Protein AF-0000000076778494 (afdb_homodimer)

Solvent-accessible surface area (backbone atoms only — not comparable to full-atom values): 14698 Å² total; per-residue (Å²): 102,36,48,44,41,53,34,66,86,51,56,33,37,36,39,33,38,38,85,42,46,37,37,36,32,27,34,67,94,48,52,85,48,74,73,50,58,30,82,43,84,47,87,87,49,88,58,57,56,29,61,36,60,39,69,87,46,50,37,39,37,30,32,22,67,75,3,29,35,42,31,26,34,61,88,80,38,42,81,72,53,69,46,80,76,40,92,40,42,20,27,8,30,26,45,32,57,82,51,53,34,31,38,38,21,22,70,62,64,67,10,44,30,62,46,96,56,83,71,47,62,39,43,68,65,73,67,62,7,51,22,42,41,79,48,82,70,78,68,75,121,103,37,46,43,42,52,34,68,86,50,57,31,35,36,38,35,37,32,87,43,46,37,37,37,32,27,34,68,93,48,54,84,48,74,72,51,58,31,83,43,84,43,88,87,47,84,58,56,53,31,62,35,59,40,70,85,48,51,38,39,37,32,31,23,67,74,3,29,33,42,30,27,34,61,88,79,38,42,81,70,52,69,49,80,76,38,91,40,41,20,30,8,30,25,45,32,55,82,52,54,35,31,36,36,20,22,71,65,58,68,11,45,29,69,33,96,66,69,69,41,62,38,40,66,66,71,71,61,9,49,24,49,43,82,48,82,69,79,68,74,120

Nearest PDB structures (foldseek):
  7mq8-assembly1_LQ  TM=7.928E-01  e=1.983E-05  Homo sapiens
  7mqa-assembly1_LQ  TM=7.435E-01  e=2.343E-05  Homo sapiens
  9bhr-assembly2_B  TM=9.221E-01  e=9.600E-03  Homo sapiens
  5aja-assembly1_A  TM=6.710E-01  e=2.385E-03  Homo sapiens
  9d4e-assembly2_B  TM=7.569E-01  e=6.873E-03  Homo sapiens

Structure (mmCIF, N/CA/C/O backbone):
data_AF-0000000076778494-model_v1
#
loop_
_entity.id
_entity.type
_entity.pdbx_description
1 polymer 'Uncharacterized protein'
#
loop_
_atom_site.group_PDB
_atom_site.id
_atom_site.type_symbol
_atom_site.label_atom_id
_atom_site.label_alt_id
_atom_site.label_comp_id
_atom_site.label_asym_id
_atom_site.label_entity_id
_atom_site.label_seq_id
_atom_site.pdbx_PDB_ins_code
_atom_site.Cartn_x
_atom_site.Cartn_y
_atom_site.Cartn_z
_atom_site.occupancy
_atom_site.B_iso_or_equiv
_atom_site.auth_seq_id
_atom_site.auth_comp_id
_atom_site.auth_asym_id
_atom_site.auth_atom_id
_atom_site.pdbx_PDB_model_num
ATOM 1 N N . TYR A 1 1 ? -7.066 0.409 -12.055 1 73.56 1 TYR A N 1
ATOM 2 C CA . TYR A 1 1 ? -6.148 0.228 -10.938 1 73.56 1 TYR A CA 1
ATOM 3 C C . TYR A 1 1 ? -6.91 -0.081 -9.648 1 73.56 1 TYR A C 1
ATOM 5 O O . TYR A 1 1 ? -7.902 0.58 -9.336 1 73.56 1 TYR A O 1
ATOM 13 N N . THR A 1 2 ? -6.605 -1.214 -9.023 1 81.5 2 THR A N 1
ATOM 14 C CA . THR A 1 2 ? -7.191 -1.608 -7.746 1 81.5 2 THR A CA 1
ATOM 15 C C . THR A 1 2 ? -6.105 -1.873 -6.711 1 81.5 2 THR A C 1
ATOM 17 O O . THR A 1 2 ? -5.188 -2.658 -6.953 1 81.5 2 THR A O 1
ATOM 20 N N . GLU A 1 3 ? -6.121 -1.093 -5.668 1 90.25 3 GLU A N 1
ATOM 21 C CA . GLU A 1 3 ? -5.277 -1.395 -4.512 1 90.25 3 GLU A CA 1
ATOM 22 C C . GLU A 1 3 ? -5.855 -2.545 -3.693 1 90.25 3 GLU A C 1
ATOM 24 O O . GLU A 1 3 ? -7.074 -2.648 -3.531 1 90.25 3 GLU A O 1
ATOM 29 N N . VAL A 1 4 ? -4.996 -3.428 -3.232 1 92.38 4 VAL A N 1
ATOM 30 C CA . VAL A 1 4 ? -5.383 -4.543 -2.375 1 92.38 4 VAL A CA 1
ATOM 31 C C . VAL A 1 4 ? -4.535 -4.535 -1.104 1 92.38 4 VAL A C 1
ATOM 33 O O . VAL A 1 4 ? -3.34 -4.242 -1.149 1 92.38 4 VAL A O 1
ATOM 36 N N . LEU A 1 5 ? -5.168 -4.816 0.03 1 95.75 5 LEU A N 1
ATOM 37 C CA . LEU A 1 5 ? -4.508 -4.785 1.33 1 95.75 5 LEU A CA 1
ATOM 38 C C . LEU A 1 5 ? -5.148 -5.785 2.289 1 95.75 5 LEU A C 1
ATOM 40 O O . LEU A 1 5 ? -6.367 -5.781 2.473 1 95.75 5 LEU A O 1
ATOM 44 N N . PHE A 1 6 ? -4.328 -6.637 2.924 1 95 6 PHE A N 1
ATOM 45 C CA . PHE A 1 6 ? -4.84 -7.516 3.969 1 95 6 PHE A CA 1
ATOM 46 C C . PHE A 1 6 ? -5.074 -6.742 5.262 1 95 6 PHE A C 1
ATOM 48 O O . PHE A 1 6 ? -4.344 -5.801 5.57 1 95 6 PHE A O 1
ATOM 55 N N . SER A 1 7 ? -6.047 -7.25 5.973 1 96.5 7 SER A N 1
ATOM 56 C CA . SER A 1 7 ? -6.172 -6.766 7.344 1 96.5 7 SER A CA 1
ATOM 57 C C . SER A 1 7 ? -4.992 -7.223 8.195 1 96.5 7 SER A C 1
ATOM 59 O O . SER A 1 7 ? -4.27 -8.148 7.824 1 96.5 7 SER A O 1
ATOM 61 N N . LYS A 1 8 ? -4.836 -6.496 9.32 1 94.81 8 LYS A N 1
ATOM 62 C CA . LYS A 1 8 ? -3.678 -6.797 10.148 1 94.81 8 LYS A CA 1
ATOM 63 C C . LYS A 1 8 ? -3.799 -8.18 10.781 1 94.81 8 LYS A C 1
ATOM 65 O O . LYS A 1 8 ? -2.789 -8.836 11.062 1 94.81 8 LYS A O 1
ATOM 70 N N . ASP A 1 9 ? -4.949 -8.672 11.016 1 94.5 9 ASP A N 1
ATOM 71 C CA . ASP A 1 9 ? -5.133 -10.008 11.57 1 94.5 9 ASP A CA 1
ATOM 72 C C . ASP A 1 9 ? -5.16 -11.062 10.469 1 94.5 9 ASP A C 1
ATOM 74 O O . ASP A 1 9 ? -5.246 -12.258 10.75 1 94.5 9 ASP A O 1
ATOM 78 N N . GLY A 1 10 ? -5.203 -10.602 9.234 1 93.88 10 GLY A N 1
ATOM 79 C CA . GLY A 1 10 ? -5.09 -11.508 8.102 1 93.88 10 GLY A CA 1
ATOM 80 C C . GLY A 1 10 ? -6.41 -12.141 7.703 1 93.88 10 GLY A C 1
ATOM 81 O O . GLY A 1 10 ? -6.457 -13 6.824 1 93.88 10 GLY A O 1
ATOM 82 N N . ASN A 1 11 ? -7.508 -11.68 8.281 1 93.38 11 ASN A N 1
ATOM 83 C CA . ASN A 1 11 ? -8.789 -12.336 8.055 1 93.38 11 ASN A CA 1
ATOM 84 C C . ASN A 1 11 ? -9.594 -11.641 6.961 1 93.38 11 ASN A C 1
ATOM 86 O O . ASN A 1 11 ? -10.562 -12.195 6.441 1 93.38 11 ASN A O 1
ATOM 90 N N . TYR A 1 12 ? -9.242 -10.461 6.641 1 93.38 12 TYR A N 1
ATOM 91 C CA . TYR A 1 12 ? -9.992 -9.68 5.664 1 93.38 12 TYR A CA 1
ATOM 92 C C . TYR A 1 12 ? -9.07 -9.125 4.582 1 93.38 12 TYR A C 1
ATOM 94 O O . TYR A 1 12 ? -7.859 -9.008 4.793 1 93.38 12 TYR A O 1
ATOM 102 N N . LEU A 1 13 ? -9.688 -8.852 3.449 1 92.5 13 LEU A N 1
ATOM 103 C CA . LEU A 1 13 ? -9.031 -8.188 2.326 1 92.5 13 LEU A CA 1
ATOM 104 C C . LEU A 1 13 ? -9.758 -6.891 1.968 1 92.5 13 LEU A C 1
ATOM 106 O O . LEU A 1 13 ? -10.984 -6.875 1.844 1 92.5 13 LEU A O 1
ATOM 110 N N . TYR A 1 14 ? -9.023 -5.785 1.903 1 92.94 14 TYR A N 1
ATOM 111 C CA . TYR A 1 14 ? -9.57 -4.512 1.457 1 92.94 14 TYR A CA 1
ATOM 112 C C . TYR A 1 14 ? -9.188 -4.23 0.009 1 92.94 14 TYR A C 1
ATOM 114 O O . TYR A 1 14 ? -8.023 -4.395 -0.376 1 92.94 14 TYR A O 1
ATOM 122 N N . THR A 1 15 ? -10.141 -3.854 -0.796 1 90.75 15 THR A N 1
ATOM 123 C CA . THR A 1 15 ? -9.914 -3.492 -2.191 1 90.75 15 THR A CA 1
ATOM 124 C C . THR A 1 15 ? -10.469 -2.104 -2.49 1 90.75 15 THR A C 1
ATOM 126 O O . THR A 1 15 ? -11.523 -1.729 -1.973 1 90.75 15 THR A O 1
ATOM 129 N N . GLY A 1 16 ? -9.68 -1.32 -3.17 1 89 16 GLY A N 1
ATOM 130 C CA . GLY A 1 16 ? -10.109 -0.003 -3.615 1 89 16 GLY A CA 1
ATOM 131 C C . GLY A 1 16 ? -9.68 0.313 -5.035 1 89 16 GLY A C 1
ATOM 132 O O . GLY A 1 16 ? -8.492 0.29 -5.352 1 89 16 GLY A O 1
ATOM 133 N N . GLY A 1 17 ? -10.609 0.62 -5.863 1 81.06 17 GLY A N 1
ATOM 134 C CA . GLY A 1 17 ? -10.336 0.988 -7.242 1 81.06 17 GLY A CA 1
ATOM 135 C C . GLY A 1 17 ? -10.281 2.488 -7.461 1 81.06 17 GLY A C 1
ATOM 136 O O . GLY A 1 17 ? -10.883 3.252 -6.699 1 81.06 17 GLY A O 1
ATOM 137 N N . ARG A 1 18 ? -9.555 2.963 -8.508 1 76 18 ARG A N 1
ATOM 138 C CA . ARG A 1 18 ? -9.383 4.379 -8.82 1 76 18 ARG A CA 1
ATOM 139 C C . ARG A 1 18 ? -10.734 5.062 -9.016 1 76 18 ARG A C 1
ATOM 141 O O . ARG A 1 18 ? -10.938 6.184 -8.555 1 76 18 ARG A O 1
ATOM 148 N N . LYS A 1 19 ? -11.695 4.477 -9.609 1 73.5 19 LYS A N 1
ATOM 149 C CA . LYS A 1 19 ? -12.969 5.133 -9.906 1 73.5 19 LYS A CA 1
ATOM 150 C C . LYS A 1 19 ? -14.078 4.621 -8.992 1 73.5 19 LYS A C 1
ATOM 152 O O . LYS A 1 19 ? -15.25 4.906 -9.211 1 73.5 19 LYS A O 1
ATOM 157 N N . ASP A 1 20 ? -13.656 3.867 -7.977 1 77.12 20 ASP A N 1
ATOM 158 C CA . ASP A 1 20 ? -14.633 3.332 -7.035 1 77.12 20 ASP A CA 1
ATOM 159 C C . ASP A 1 20 ? -14.75 4.223 -5.801 1 77.12 20 ASP A C 1
ATOM 161 O O . ASP A 1 20 ? -13.758 4.508 -5.137 1 77.12 20 ASP A O 1
ATOM 165 N N . PRO A 1 21 ? -15.945 4.633 -5.535 1 84.5 21 PRO A N 1
ATOM 166 C CA . PRO A 1 21 ? -16.125 5.5 -4.367 1 84.5 21 PRO A CA 1
ATOM 167 C C . PRO A 1 21 ? -16.078 4.734 -3.049 1 84.5 21 PRO A C 1
ATOM 169 O O . PRO A 1 21 ? -16.359 5.297 -1.99 1 84.5 21 PRO A O 1
ATOM 172 N N . TYR A 1 22 ? -15.695 3.453 -3.115 1 88.94 22 TYR A N 1
ATOM 173 C CA . TYR A 1 22 ? -15.633 2.65 -1.898 1 88.94 22 TYR A CA 1
ATOM 174 C C . TYR A 1 22 ? -14.32 1.889 -1.81 1 88.94 22 TYR A C 1
ATOM 176 O O . TYR A 1 22 ? -13.75 1.499 -2.832 1 88.94 22 TYR A O 1
ATOM 184 N N . ILE A 1 23 ? -13.922 1.808 -0.629 1 92 23 ILE A N 1
ATOM 185 C CA . ILE A 1 23 ? -13.039 0.697 -0.282 1 92 23 ILE A CA 1
ATOM 186 C C . ILE A 1 23 ? -13.867 -0.465 0.265 1 92 23 ILE A C 1
ATOM 188 O O . ILE A 1 23 ? -14.641 -0.293 1.209 1 92 23 ILE A O 1
ATOM 192 N N . LEU A 1 24 ? -13.703 -1.612 -0.351 1 91.25 24 LEU A N 1
ATOM 193 C CA . LEU A 1 24 ? -14.508 -2.773 0.012 1 91.25 24 LEU A CA 1
ATOM 194 C C . LEU A 1 24 ? -13.742 -3.689 0.962 1 91.25 24 LEU A C 1
ATOM 196 O O . LEU A 1 24 ? -12.539 -3.896 0.797 1 91.25 24 LEU A O 1
ATOM 200 N N . CYS A 1 25 ? -14.523 -4.23 1.885 1 93.12 25 CYS A N 1
ATOM 201 C CA . CYS A 1 25 ? -13.977 -5.234 2.797 1 93.12 25 CYS A CA 1
ATOM 202 C C . CYS A 1 25 ? -14.531 -6.617 2.475 1 93.12 25 CYS A C 1
ATOM 204 O O . CYS A 1 25 ? -15.75 -6.816 2.447 1 93.12 25 CYS A O 1
ATOM 206 N N . TRP A 1 26 ? -13.555 -7.566 2.293 1 90.25 26 TRP A N 1
ATOM 207 C CA . TRP A 1 26 ? -13.914 -8.945 1.981 1 90.25 26 TRP A CA 1
ATOM 208 C C . TRP A 1 26 ? -13.43 -9.891 3.076 1 90.25 26 TRP A C 1
ATOM 210 O O . TRP A 1 26 ? -12.328 -9.734 3.605 1 90.25 26 TRP A O 1
ATOM 220 N N . ASP A 1 27 ? -14.242 -10.953 3.418 1 89.62 27 ASP A N 1
ATOM 221 C CA . ASP A 1 27 ? -13.758 -12.078 4.207 1 89.62 27 ASP A CA 1
ATOM 222 C C . ASP A 1 27 ? -12.945 -13.047 3.35 1 89.62 27 ASP A C 1
ATOM 224 O O . ASP A 1 27 ? -13.43 -13.539 2.332 1 89.62 27 ASP A O 1
ATOM 228 N N . ILE A 1 28 ? -11.758 -13.25 3.754 1 83.38 28 ILE A N 1
ATOM 229 C CA . ILE A 1 28 ? -10.867 -14.031 2.904 1 83.38 28 ILE A CA 1
ATOM 230 C C . ILE A 1 28 ? -11.398 -15.461 2.77 1 83.38 28 ILE A C 1
ATOM 232 O O . ILE A 1 28 ? -11.117 -16.141 1.779 1 83.38 28 ILE A O 1
ATOM 236 N N . ARG A 1 29 ? -12.047 -15.984 3.801 1 80.94 29 ARG A N 1
ATOM 237 C CA . ARG A 1 29 ? -12.586 -17.344 3.803 1 80.94 29 ARG A CA 1
ATOM 238 C C . ARG A 1 29 ? -13.836 -17.438 2.938 1 80.94 29 ARG A C 1
ATOM 240 O O . ARG A 1 29 ? -14.25 -18.531 2.549 1 80.94 29 ARG A O 1
ATOM 247 N N . ASN A 1 30 ? -14.453 -16.359 2.711 1 78.06 30 ASN A N 1
ATOM 248 C CA . ASN A 1 30 ? -15.664 -16.266 1.909 1 78.06 30 ASN A CA 1
ATOM 249 C C . ASN A 1 30 ? -15.703 -14.961 1.109 1 78.06 30 ASN A C 1
ATOM 251 O O . ASN A 1 30 ? -16.266 -13.961 1.56 1 78.06 30 ASN A O 1
ATOM 255 N N . THR A 1 31 ? -15.156 -14.969 -0.078 1 66.25 31 THR A N 1
ATOM 256 C CA . THR A 1 31 ? -15.008 -13.719 -0.807 1 66.25 31 THR A CA 1
ATOM 257 C C . THR A 1 31 ? -16.234 -13.453 -1.684 1 66.25 31 THR A C 1
ATOM 259 O O . THR A 1 31 ? -16.203 -12.578 -2.549 1 66.25 31 THR A O 1
ATOM 262 N N . VAL A 1 32 ? -17.281 -14.156 -1.532 1 71.81 32 VAL A N 1
ATOM 263 C CA . VAL A 1 32 ? -18.484 -13.984 -2.342 1 71.81 32 VAL A CA 1
ATOM 264 C C . VAL A 1 32 ? -19.25 -12.75 -1.868 1 71.81 32 VAL A C 1
ATOM 266 O O . VAL A 1 32 ? -19.781 -11.992 -2.682 1 71.81 32 VAL A O 1
ATOM 269 N N . ASP A 1 33 ? -19.156 -12.438 -0.602 1 79.94 33 ASP A N 1
ATOM 270 C CA . ASP A 1 33 ? -19.938 -11.312 -0.099 1 79.94 33 ASP A CA 1
ATOM 271 C C . ASP A 1 33 ? -19.031 -10.234 0.494 1 79.94 33 ASP A C 1
ATOM 273 O O . ASP A 1 33 ? -18.031 -10.547 1.166 1 79.94 33 ASP A O 1
ATOM 277 N N . ILE A 1 34 ? -19.422 -9.039 0.115 1 86.5 34 ILE A N 1
ATOM 278 C CA . ILE A 1 34 ? -18.797 -7.887 0.749 1 86.5 34 ILE A CA 1
ATOM 279 C C . ILE A 1 34 ? -19.234 -7.793 2.207 1 86.5 34 ILE A C 1
ATOM 281 O O . ILE A 1 34 ? -20.438 -7.887 2.506 1 86.5 34 ILE A O 1
ATOM 285 N N . VAL A 1 35 ? -18.234 -7.719 3.156 1 91.94 35 VAL A N 1
ATOM 286 C CA . VAL A 1 35 ? -18.547 -7.578 4.574 1 91.94 35 VAL A CA 1
ATOM 287 C C . VAL A 1 35 ? -19.109 -6.184 4.848 1 91.94 35 VAL A C 1
ATOM 289 O O . VAL A 1 35 ? -20.188 -6.047 5.438 1 91.94 35 VAL A O 1
ATOM 292 N N . TYR A 1 36 ? -18.453 -5.105 4.469 1 93.38 36 TYR A N 1
ATOM 293 C CA . TYR A 1 36 ? -18.906 -3.717 4.504 1 93.38 36 TYR A CA 1
ATOM 294 C C . TYR A 1 36 ? -18.109 -2.857 3.537 1 93.38 36 TYR A C 1
ATOM 296 O O . TYR A 1 36 ? -17.219 -3.359 2.84 1 93.38 36 TYR A O 1
ATOM 304 N N . LYS A 1 37 ? -18.531 -1.64 3.434 1 93.12 37 LYS A N 1
ATOM 305 C CA . LYS A 1 37 ? -17.891 -0.707 2.518 1 93.12 37 LYS A CA 1
ATOM 306 C C . LYS A 1 37 ? -17.531 0.599 3.225 1 93.12 37 LYS A C 1
ATOM 308 O O . LYS A 1 37 ? -18.281 1.069 4.082 1 93.12 37 LYS A O 1
ATOM 313 N N . LEU A 1 38 ? -16.344 1.107 2.877 1 94.06 38 LEU A N 1
ATOM 314 C CA . LEU A 1 38 ? -15.906 2.43 3.311 1 94.06 38 LEU A CA 1
ATOM 315 C C . LEU A 1 38 ? -16.078 3.453 2.191 1 94.06 38 LEU A C 1
ATOM 317 O O . LEU A 1 38 ? -15.477 3.314 1.122 1 94.06 38 LEU A O 1
ATOM 321 N N . TYR A 1 39 ? -16.844 4.508 2.473 1 89.69 39 TYR A N 1
ATOM 322 C CA . TYR A 1 39 ? -17.078 5.52 1.452 1 89.69 39 TYR A CA 1
ATOM 323 C C . TYR A 1 39 ? -15.906 6.484 1.349 1 89.69 39 TYR A C 1
ATOM 325 O O . TYR A 1 39 ? -15.422 6.992 2.361 1 89.69 39 TYR A O 1
ATOM 333 N N . ARG A 1 40 ? -15.422 6.609 0.137 1 83.56 40 ARG A N 1
ATOM 334 C CA . ARG A 1 40 ? -14.383 7.598 -0.104 1 83.56 40 ARG A CA 1
ATOM 335 C C . ARG A 1 40 ? -14.789 8.562 -1.211 1 83.56 40 ARG A C 1
ATOM 337 O O . ARG A 1 40 ? -15.453 8.172 -2.168 1 83.56 40 ARG A O 1
ATOM 344 N N . SER A 1 41 ? -14.617 9.844 -0.961 1 68.88 41 SER A N 1
ATOM 345 C CA . SER A 1 41 ? -14.961 10.852 -1.96 1 68.88 41 SER A CA 1
ATOM 346 C C . SER A 1 41 ? -14.016 10.797 -3.154 1 68.88 41 SER A C 1
ATOM 348 O O . SER A 1 41 ? -12.797 10.867 -2.992 1 68.88 41 SER A O 1
ATOM 350 N N . CYS A 1 42 ? -14.398 10.172 -4.293 1 64.12 42 CYS A N 1
ATOM 351 C CA . CYS A 1 42 ? -13.578 10.102 -5.5 1 64.12 42 CYS A CA 1
ATOM 352 C C . CYS A 1 42 ? -14.203 10.906 -6.633 1 64.12 42 CYS A C 1
ATOM 354 O O . CYS A 1 42 ? -14.414 10.391 -7.727 1 64.12 42 CYS A O 1
ATOM 356 N N . ASP A 1 43 ? -15 11.953 -6.422 1 60.69 43 ASP A N 1
ATOM 357 C CA . ASP A 1 43 ? -15.867 12.547 -7.434 1 60.69 43 ASP A CA 1
ATOM 358 C C . ASP A 1 43 ? -15.078 12.922 -8.688 1 60.69 43 ASP A C 1
ATOM 360 O O . ASP A 1 43 ? -15.57 12.781 -9.805 1 60.69 43 ASP A O 1
ATOM 364 N N . THR A 1 44 ? -13.961 13.734 -8.602 1 57.75 44 THR A N 1
ATOM 365 C CA . THR A 1 44 ? -13.562 14.484 -9.789 1 57.75 44 THR A CA 1
ATOM 366 C C . THR A 1 44 ? -12.219 13.992 -10.312 1 57.75 44 THR A C 1
ATOM 368 O O . THR A 1 44 ? -11.766 14.422 -11.375 1 57.75 44 THR A O 1
ATOM 371 N N . THR A 1 45 ? -11.508 13.086 -9.57 1 60.19 45 THR A N 1
ATOM 372 C CA . THR A 1 45 ? -10.156 12.914 -10.078 1 60.19 45 THR A CA 1
ATOM 373 C C . THR A 1 45 ? -9.828 11.438 -10.266 1 60.19 45 THR A C 1
ATOM 375 O O . THR A 1 45 ? -10.453 10.578 -9.641 1 60.19 45 THR A O 1
ATOM 378 N N . ASN A 1 46 ? -9.18 11.109 -11.352 1 63.28 46 ASN A N 1
ATOM 379 C CA . ASN A 1 46 ? -8.594 9.812 -11.68 1 63.28 46 ASN A CA 1
ATOM 380 C C . ASN A 1 46 ? -7.367 9.523 -10.82 1 63.28 46 ASN A C 1
ATOM 382 O O . ASN A 1 46 ? -6.527 8.695 -11.188 1 63.28 46 ASN A O 1
ATOM 386 N N . GLN A 1 47 ? -7.367 10.211 -9.672 1 66.81 47 GLN A N 1
ATOM 387 C CA . GLN A 1 47 ? -6.152 10.031 -8.883 1 66.81 47 GLN A CA 1
ATOM 388 C C . GLN A 1 47 ? -6.238 8.773 -8.023 1 66.81 47 GLN A C 1
ATOM 390 O O . GLN A 1 47 ? -7.305 8.445 -7.496 1 66.81 47 GLN A O 1
ATOM 395 N N . ARG A 1 48 ? -5.227 8.008 -8.031 1 70.69 48 ARG A N 1
ATOM 396 C CA . ARG A 1 48 ? -5.102 6.832 -7.172 1 70.69 48 ARG A CA 1
ATOM 397 C C . ARG A 1 48 ? -4.777 7.238 -5.738 1 70.69 48 ARG A C 1
ATOM 399 O O . ARG A 1 48 ? -4 8.164 -5.508 1 70.69 48 ARG A O 1
ATOM 406 N N . VAL A 1 49 ? -5.516 6.754 -4.914 1 76.44 49 VAL A N 1
ATOM 407 C CA . VAL A 1 49 ? -5.281 7.016 -3.5 1 76.44 49 VAL A CA 1
ATOM 408 C C . VAL A 1 49 ? -4.852 5.73 -2.799 1 76.44 49 VAL A C 1
ATOM 410 O O . VAL A 1 49 ? -5.445 4.672 -3.01 1 76.44 49 VAL A O 1
ATOM 413 N N . GLN A 1 50 ? -3.756 5.777 -2.152 1 89.88 50 GLN A N 1
ATOM 414 C CA . GLN A 1 50 ? -3.26 4.66 -1.36 1 89.88 50 GLN A CA 1
ATOM 415 C C . GLN A 1 50 ? -3.887 4.648 0.031 1 89.88 50 GLN A C 1
ATOM 417 O O . GLN A 1 50 ? -4.102 5.703 0.629 1 89.88 50 GLN A O 1
ATOM 422 N N . PHE A 1 51 ? -4.254 3.463 0.502 1 94.38 51 PHE A N 1
ATOM 423 C CA . PHE A 1 51 ? -4.711 3.322 1.879 1 94.38 51 PHE A CA 1
ATOM 424 C C . PHE A 1 51 ? -3.861 2.305 2.631 1 94.38 51 PHE A C 1
ATOM 426 O O . PHE A 1 51 ? -3.209 1.458 2.018 1 94.38 51 PHE A O 1
ATOM 433 N N . ASP A 1 52 ? -3.812 2.447 3.936 1 96.81 52 ASP A N 1
ATOM 434 C CA . ASP A 1 52 ? -3.09 1.564 4.848 1 96.81 52 ASP A CA 1
ATOM 435 C C . ASP A 1 52 ? -3.834 1.416 6.172 1 96.81 52 ASP A C 1
ATOM 437 O O . ASP A 1 52 ? -4.727 2.207 6.48 1 96.81 52 ASP A O 1
ATOM 441 N N . ILE A 1 53 ? -3.494 0.334 6.852 1 96.06 53 ILE A N 1
ATOM 442 C CA . ILE A 1 53 ? -4.105 0.055 8.141 1 96.06 53 ILE A CA 1
ATOM 443 C C . ILE A 1 53 ? -3.066 0.202 9.25 1 96.06 53 ILE A C 1
ATOM 445 O O . ILE A 1 53 ? -1.936 -0.274 9.117 1 96.06 53 ILE A O 1
ATOM 449 N N . GLU A 1 54 ? -3.465 0.883 10.328 1 94.25 54 GLU A N 1
ATOM 450 C CA . GLU A 1 54 ? -2.516 1.08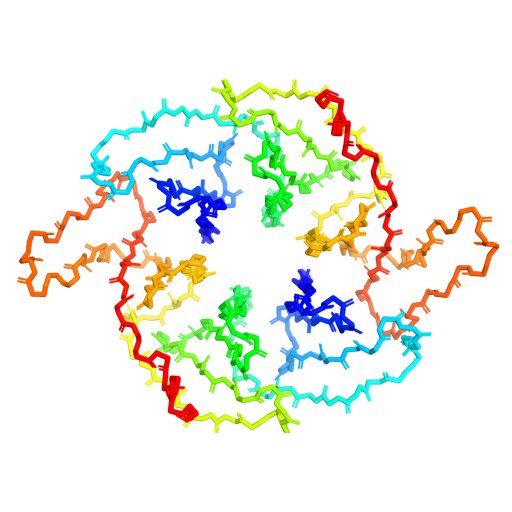1 11.422 1 94.25 54 GLU A CA 1
ATOM 451 C C . GLU A 1 54 ? -2.236 -0.228 12.156 1 94.25 54 GLU A C 1
ATOM 453 O O . GLU A 1 54 ? -2.99 -1.193 12.023 1 94.25 54 GLU A O 1
ATOM 458 N N . PRO A 1 55 ? -1.15 -0.262 12.898 1 90.25 55 PRO A N 1
ATOM 459 C CA . PRO A 1 55 ? -0.6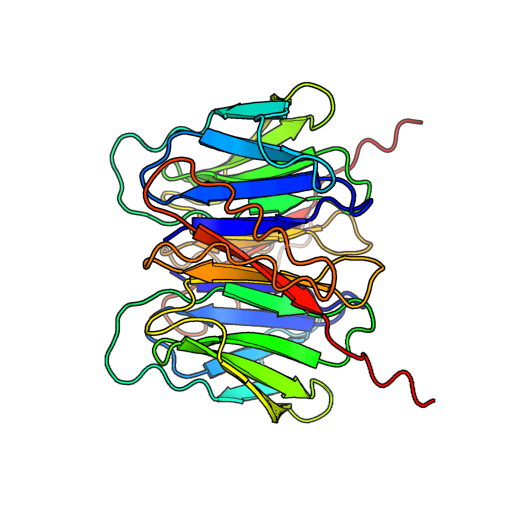42 -1.524 13.445 1 90.25 55 PRO A CA 1
ATOM 460 C C . PRO A 1 55 ? -1.646 -2.221 14.359 1 90.25 55 PRO A C 1
ATOM 462 O O . PRO A 1 55 ? -1.651 -3.451 14.453 1 90.25 55 PRO A O 1
ATOM 465 N N . CYS A 1 56 ? -2.479 -1.546 15 1 90.56 56 CYS A N 1
ATOM 466 C CA . CYS A 1 56 ? -3.449 -2.156 15.906 1 90.56 56 CYS A CA 1
ATOM 467 C C . CYS A 1 56 ? -4.621 -2.742 15.133 1 90.56 56 CYS A C 1
ATOM 469 O O . CYS A 1 56 ? -5.395 -3.537 15.672 1 90.56 56 CYS A O 1
ATOM 471 N N . GLY A 1 57 ? -4.773 -2.336 13.891 1 93.81 57 GLY A N 1
ATOM 472 C CA . GLY A 1 57 ? -5.746 -2.951 13 1 93.81 57 GLY A CA 1
ATOM 473 C C . GLY A 1 57 ? -7.145 -2.389 13.172 1 93.81 57 GLY A C 1
ATOM 474 O O . GLY A 1 57 ? -8.117 -2.971 12.688 1 93.81 57 GLY A O 1
ATOM 475 N N . LYS A 1 58 ? -7.277 -1.309 13.828 1 93.44 58 LYS A N 1
ATOM 476 C CA . LYS A 1 58 ? -8.602 -0.781 14.156 1 93.44 58 LYS A CA 1
ATOM 477 C C . LYS A 1 58 ? -9.023 0.293 13.156 1 93.44 58 LYS A C 1
ATOM 479 O O . LYS A 1 58 ? -10.219 0.565 13 1 93.44 58 LYS A O 1
ATOM 484 N N . HIS A 1 59 ? -8.07 0.908 12.539 1 95 59 HIS A N 1
ATOM 485 C CA . HIS A 1 59 ? -8.391 2.02 11.648 1 95 59 HIS A CA 1
ATOM 486 C C . HIS A 1 59 ? -7.691 1.872 10.305 1 95 59 HIS A C 1
ATOM 488 O O . HIS A 1 59 ? -6.555 1.396 10.234 1 95 59 HIS A O 1
ATOM 494 N N . LEU A 1 60 ? -8.352 2.223 9.258 1 96.25 60 LEU A N 1
ATOM 495 C CA . LEU A 1 60 ? -7.816 2.391 7.914 1 96.25 60 LEU A CA 1
ATOM 496 C C . LEU A 1 60 ? -7.766 3.865 7.527 1 96.25 60 LEU A C 1
ATOM 498 O O . LEU A 1 60 ? -8.719 4.609 7.777 1 96.25 60 LEU A O 1
ATOM 502 N N . ALA A 1 61 ? -6.641 4.293 6.996 1 94.94 61 ALA A N 1
ATOM 503 C CA . ALA A 1 61 ? -6.48 5.668 6.527 1 94.94 61 ALA A CA 1
ATOM 504 C C . ALA A 1 61 ? -6.246 5.711 5.02 1 94.94 61 ALA A C 1
ATOM 506 O O . ALA A 1 61 ? -5.582 4.832 4.465 1 94.94 61 ALA A O 1
ATOM 507 N N . THR A 1 62 ? -6.773 6.633 4.363 1 93.44 62 THR A N 1
ATOM 508 C CA . THR A 1 62 ? -6.598 6.816 2.928 1 93.44 62 THR A CA 1
ATOM 509 C C . THR A 1 62 ? -6.453 8.297 2.584 1 93.44 62 THR A C 1
ATOM 511 O O . THR A 1 62 ? -7.117 9.148 3.184 1 93.44 62 THR A O 1
ATOM 514 N N . GLY A 1 63 ? -5.582 8.477 1.626 1 88.69 63 GLY A N 1
ATOM 515 C CA . GLY A 1 63 ? -5.504 9.828 1.092 1 88.69 63 GLY A CA 1
ATOM 516 C C . GLY A 1 63 ? -6.715 10.211 0.26 1 88.69 63 GLY A C 1
ATOM 517 O O . GLY A 1 63 ? -7.406 9.344 -0.276 1 88.69 63 GLY A O 1
ATOM 518 N N . GLY A 1 64 ? -6.938 11.555 0.194 1 83.69 64 GLY A N 1
ATOM 519 C CA . GLY A 1 64 ? -8.031 12.086 -0.606 1 83.69 64 GLY A CA 1
ATOM 520 C C . GLY A 1 64 ? -7.578 13.086 -1.652 1 83.69 64 GLY A C 1
ATOM 521 O O . GLY A 1 64 ? -6.434 13.539 -1.628 1 83.69 64 GLY A O 1
ATOM 522 N N . GLN A 1 65 ? -8.438 13.258 -2.6 1 83.12 65 GLN A N 1
ATOM 523 C CA . GLN A 1 65 ? -8.188 14.281 -3.611 1 83.12 65 GLN A CA 1
ATOM 524 C C . GLN A 1 65 ? -8.297 15.68 -3.018 1 83.12 65 GLN A C 1
ATOM 526 O O . GLN A 1 65 ? -7.84 16.656 -3.621 1 83.12 65 GLN A O 1
ATOM 531 N N . ASP A 1 66 ? -8.922 15.789 -1.939 1 83.88 66 ASP A N 1
ATOM 532 C CA . ASP A 1 66 ? -9.117 17.062 -1.255 1 83.88 66 ASP A CA 1
ATOM 533 C C . ASP A 1 66 ? -7.902 17.422 -0.409 1 83.88 66 ASP A C 1
ATOM 535 O O . ASP A 1 66 ? -7.898 18.453 0.283 1 83.88 66 ASP A O 1
ATOM 539 N N . GLY A 1 67 ? -6.891 16.578 -0.428 1 86.69 67 GLY A N 1
ATOM 540 C CA . GLY A 1 67 ? -5.695 16.828 0.363 1 86.69 67 GLY A CA 1
ATOM 541 C C . GLY A 1 67 ? -5.805 16.328 1.787 1 86.69 67 GLY A C 1
ATOM 542 O O . GLY A 1 67 ? -4.867 16.469 2.578 1 86.69 67 GLY A O 1
ATOM 543 N N . MET A 1 68 ? -6.922 15.68 2.064 1 88.31 68 MET A N 1
ATOM 544 C CA . MET A 1 68 ? -7.145 15.148 3.408 1 88.31 68 MET A CA 1
ATOM 545 C C . MET A 1 68 ? -6.762 13.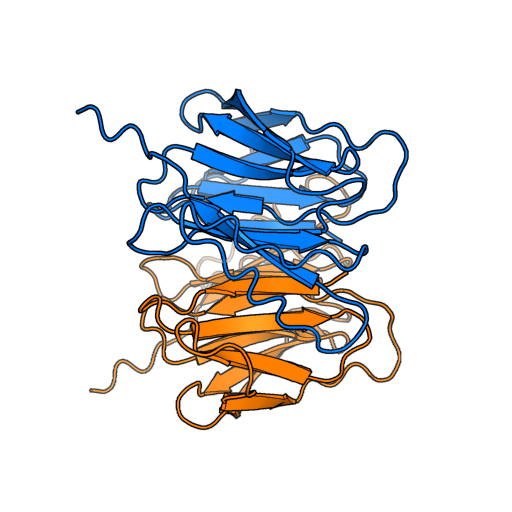672 3.48 1 88.31 68 MET A C 1
ATOM 547 O O . MET A 1 68 ? -6.836 12.961 2.48 1 88.31 68 MET A O 1
ATOM 551 N N . VAL A 1 69 ? -6.316 13.312 4.621 1 91.75 69 VAL A N 1
ATOM 552 C CA . VAL A 1 69 ? -6.277 11.891 4.973 1 91.75 69 VAL A CA 1
ATOM 553 C C . VAL A 1 69 ? -7.52 11.531 5.785 1 91.75 69 VAL A C 1
ATOM 555 O O . VAL A 1 69 ? -7.793 12.141 6.824 1 91.75 69 VAL A O 1
ATOM 558 N N . HIS A 1 70 ? -8.258 10.602 5.258 1 93.12 70 HIS A N 1
ATOM 559 C CA . HIS A 1 70 ? -9.461 10.125 5.93 1 93.12 70 HIS A CA 1
ATOM 560 C C . HIS A 1 70 ? -9.18 8.852 6.727 1 93.12 70 HIS A C 1
ATOM 562 O O . HIS A 1 70 ? -8.5 7.949 6.238 1 93.12 70 HIS A O 1
ATOM 568 N N . ILE A 1 71 ? -9.75 8.828 7.926 1 93.69 71 ILE A N 1
ATOM 569 C CA . ILE A 1 71 ? -9.547 7.684 8.805 1 93.69 71 ILE A CA 1
ATOM 570 C C . ILE A 1 71 ? -10.891 7.016 9.109 1 93.69 71 ILE A C 1
ATOM 572 O O . ILE A 1 71 ? -11.844 7.688 9.5 1 93.69 71 ILE A O 1
ATOM 576 N N . TYR A 1 72 ? -10.898 5.746 8.93 1 95.5 72 TYR A N 1
ATOM 577 C CA . TYR A 1 72 ? -12.109 4.953 9.125 1 95.5 72 TYR A CA 1
ATOM 578 C C . TYR A 1 72 ? -11.922 3.947 10.258 1 95.5 72 TYR A C 1
ATOM 580 O O . TYR A 1 72 ? -10.836 3.389 10.422 1 95.5 72 TYR A O 1
ATOM 588 N N . ASP A 1 73 ? -13 3.719 11.031 1 94.88 73 ASP A N 1
ATOM 589 C CA . ASP A 1 73 ? -13.062 2.6 11.969 1 94.88 73 ASP A CA 1
ATOM 590 C C . ASP A 1 73 ? -13.375 1.293 11.242 1 94.88 73 ASP A C 1
ATOM 592 O O . ASP A 1 73 ? -14.336 1.22 10.469 1 94.88 73 ASP A O 1
ATOM 596 N N . LEU A 1 74 ? -12.594 0.278 11.492 1 95.44 74 LEU A N 1
ATOM 597 C CA . LEU A 1 74 ? -12.742 -0.965 10.742 1 95.44 74 LEU A CA 1
ATOM 598 C C . LEU A 1 74 ? -13.727 -1.901 11.438 1 95.44 74 LEU A C 1
ATOM 600 O O . LEU A 1 74 ? -14.047 -2.971 10.906 1 95.44 74 LEU A O 1
ATOM 604 N N . GLN A 1 75 ? -14.18 -1.604 12.531 1 89.38 75 GLN A N 1
ATOM 605 C CA . GLN A 1 75 ? -15.203 -2.406 13.188 1 89.38 75 GLN A CA 1
ATOM 606 C C . GLN A 1 75 ? -16.562 -2.227 12.5 1 89.38 75 GLN A C 1
ATOM 608 O O . GLN A 1 75 ? -17.297 -3.197 12.305 1 89.38 75 GLN A O 1
ATOM 613 N N . GLY A 1 76 ? -16.875 -0.991 12.008 1 86.5 76 GLY A N 1
ATOM 614 C CA . GLY A 1 76 ? -18.172 -0.734 11.406 1 86.5 76 GLY A CA 1
ATOM 615 C C . GLY A 1 76 ? -18.078 -0.068 10.047 1 86.5 76 GLY A C 1
ATOM 616 O O . GLY A 1 76 ? -19.094 0.099 9.359 1 86.5 76 GLY A O 1
ATOM 617 N N . GLY A 1 77 ? -16.906 0.303 9.711 1 91.31 77 GLY A N 1
ATOM 618 C CA . GLY A 1 77 ? -16.703 0.922 8.414 1 91.31 77 GLY A CA 1
ATOM 619 C C . GLY A 1 77 ? -17.062 2.395 8.391 1 91.31 77 GLY A C 1
ATOM 620 O O . GLY A 1 77 ? -17.391 2.945 7.332 1 91.31 77 GLY A O 1
ATOM 621 N N . GLN A 1 78 ? -17.078 3.064 9.508 1 92.81 78 GLN A N 1
ATOM 622 C CA . GLN A 1 78 ? -17.5 4.461 9.578 1 92.81 78 GLN A CA 1
ATOM 623 C C . GLN A 1 78 ? -16.281 5.395 9.539 1 92.81 78 GLN A C 1
ATOM 625 O O . GLN A 1 78 ? -15.227 5.066 10.07 1 92.81 78 GLN A O 1
ATOM 630 N N . TRP A 1 79 ? -16.531 6.512 8.961 1 92.06 79 TRP A N 1
ATOM 631 C CA . TRP A 1 79 ? -15.531 7.578 9.047 1 92.06 79 TRP A CA 1
ATOM 632 C C . TRP A 1 79 ? -15.375 8.062 10.484 1 92.06 79 TRP A C 1
ATOM 634 O O . TRP A 1 79 ? -16.359 8.266 11.188 1 92.06 79 TRP A O 1
ATOM 644 N N . VAL A 1 80 ? -14.18 8.18 10.93 1 92.31 80 VAL A N 1
ATOM 645 C CA . VAL A 1 80 ? -13.898 8.57 12.305 1 92.31 80 VAL A CA 1
ATOM 646 C C . VAL A 1 80 ? -13.375 10.008 12.336 1 92.31 80 VAL A C 1
ATOM 648 O O . VAL A 1 80 ? -13.914 10.859 13.055 1 92.31 80 VAL A O 1
ATOM 651 N N . THR A 1 81 ? -12.305 10.25 11.633 1 90.94 81 THR A N 1
ATOM 652 C CA . THR A 1 81 ? -11.648 11.555 11.633 1 90.94 81 THR A CA 1
ATOM 653 C C . THR A 1 81 ? -10.766 11.711 10.398 1 90.94 81 THR A C 1
ATOM 655 O O . THR A 1 81 ? -10.781 10.867 9.5 1 90.94 81 THR A O 1
ATOM 658 N N . GLY A 1 82 ? -10.18 12.875 10.227 1 90 82 GLY A N 1
ATOM 659 C CA . GLY A 1 82 ? -9.211 13.164 9.18 1 90 82 GLY A CA 1
ATOM 660 C C . GLY A 1 82 ? -8.336 14.359 9.492 1 90 82 GLY A C 1
ATOM 661 O O . GLY A 1 82 ? -8.539 15.039 10.5 1 90 82 GLY A O 1
ATOM 662 N N . PHE A 1 83 ? -7.277 14.508 8.656 1 86.38 83 PHE A N 1
ATOM 663 C CA . PHE A 1 83 ? -6.41 15.672 8.797 1 86.38 83 PHE A CA 1
ATOM 664 C C . PHE A 1 83 ? -5.918 16.156 7.434 1 86.38 83 PHE A C 1
ATOM 666 O O . PHE A 1 83 ? -5.816 15.367 6.492 1 86.38 83 PHE A O 1
ATOM 673 N N . GLN A 1 84 ? -5.664 17.438 7.363 1 88.62 84 GLN A N 1
ATOM 674 C CA . GLN A 1 84 ? -5.109 18 6.137 1 88.62 84 GLN A CA 1
ATOM 675 C C . GLN A 1 84 ? -3.631 17.656 5.992 1 88.62 84 GLN A C 1
ATOM 677 O O . GLN A 1 84 ? -2.814 18.047 6.832 1 88.62 84 GLN A O 1
ATOM 682 N N . ALA A 1 85 ? -3.326 16.906 5.004 1 86.38 85 ALA A N 1
ATOM 683 C CA . ALA A 1 85 ? -1.939 16.5 4.805 1 86.38 85 ALA A CA 1
ATOM 684 C C . ALA A 1 85 ? -1.298 17.266 3.658 1 86.38 85 ALA A C 1
ATOM 686 O O . ALA A 1 85 ? -0.07 17.359 3.572 1 86.38 85 ALA A O 1
ATOM 687 N N . ALA A 1 86 ? -2.078 17.75 2.723 1 85.94 86 ALA A N 1
ATOM 688 C CA . ALA A 1 86 ? -1.579 18.453 1.539 1 85.94 86 ALA A CA 1
ATOM 689 C C . ALA A 1 86 ? -2.588 19.484 1.044 1 85.94 86 ALA A C 1
ATOM 691 O O . ALA A 1 86 ? -3.734 19.516 1.497 1 85.94 86 ALA A O 1
ATOM 692 N N . ALA A 1 87 ? -2.125 20.438 0.257 1 83.44 87 ALA A N 1
ATOM 693 C CA . ALA A 1 87 ? -2.998 21.453 -0.314 1 83.44 87 ALA A CA 1
ATOM 694 C C . ALA A 1 87 ? -3.938 20.844 -1.355 1 83.44 87 ALA A C 1
ATOM 696 O O . ALA A 1 87 ? -5.062 21.328 -1.531 1 83.44 87 ALA A O 1
ATOM 697 N N . ASP A 1 88 ? -3.488 19.797 -2.006 1 81.56 88 ASP A N 1
ATOM 698 C CA . ASP A 1 88 ? -4.297 19.172 -3.045 1 81.56 88 ASP A CA 1
ATOM 699 C C . ASP A 1 88 ? -4.414 17.672 -2.812 1 81.56 88 ASP A C 1
ATOM 701 O O . ASP A 1 88 ? -4.848 17.234 -1.745 1 81.56 88 ASP A O 1
ATOM 705 N N . THR A 1 89 ? -3.838 16.828 -3.684 1 83.19 89 THR A N 1
ATOM 706 C CA . THR A 1 89 ? -4.074 15.391 -3.635 1 83.19 89 THR A CA 1
ATOM 707 C C . THR A 1 89 ? -3.01 14.695 -2.789 1 83.19 89 THR A C 1
ATOM 709 O O . THR A 1 89 ? -1.818 14.977 -2.926 1 83.19 89 THR A O 1
ATOM 712 N N . VAL A 1 90 ? -3.469 13.836 -1.82 1 88.19 90 VAL A N 1
ATOM 713 C CA . VAL A 1 90 ? -2.598 12.883 -1.14 1 88.19 90 VAL A CA 1
ATOM 714 C C . VAL A 1 90 ? -2.586 11.562 -1.898 1 88.19 90 VAL A C 1
ATOM 716 O O . VAL A 1 90 ? -3.588 10.844 -1.921 1 88.19 90 VAL A O 1
ATOM 719 N N . ASN A 1 91 ? -1.467 11.227 -2.469 1 85.31 91 ASN A N 1
ATOM 720 C CA . ASN A 1 91 ? -1.392 10.07 -3.352 1 85.31 91 ASN A CA 1
ATOM 721 C C . ASN A 1 91 ? -0.894 8.828 -2.609 1 85.31 91 ASN A C 1
ATOM 723 O O . ASN A 1 91 ? -1.243 7.703 -2.967 1 85.31 91 ASN A O 1
ATOM 727 N N . GLY A 1 92 ? -0.007 9.07 -1.744 1 90.31 92 GLY A N 1
ATOM 728 C CA . GLY A 1 92 ? 0.583 7.98 -0.979 1 90.31 92 GLY A CA 1
ATOM 729 C C . GLY A 1 92 ? 0.357 8.109 0.515 1 90.31 92 GLY A C 1
ATOM 730 O O . GLY A 1 92 ? 0.29 9.227 1.043 1 90.31 92 GLY A O 1
ATOM 731 N N . PHE A 1 93 ? 0.274 7.016 1.167 1 92.19 93 PHE A N 1
ATOM 732 C CA . PHE A 1 93 ? 0.066 6.965 2.609 1 92.19 93 PHE A CA 1
ATOM 733 C C . PHE A 1 93 ? 0.56 5.641 3.182 1 92.19 93 PHE A C 1
ATOM 735 O O . PHE A 1 93 ? 0.338 4.582 2.59 1 92.19 93 PHE A O 1
ATOM 742 N N . SER A 1 94 ? 1.206 5.73 4.305 1 95.75 94 SER A N 1
ATOM 743 C CA . SER A 1 94 ? 1.613 4.527 5.023 1 95.75 94 SER A CA 1
ATOM 744 C C . SER A 1 94 ? 1.794 4.805 6.512 1 95.75 94 SER A C 1
ATOM 746 O O . SER A 1 94 ? 2.355 5.832 6.891 1 95.75 94 SER A O 1
ATOM 748 N N . PHE A 1 95 ? 1.375 3.854 7.363 1 95.06 95 PHE A N 1
ATOM 749 C CA . PHE A 1 95 ? 1.611 3.936 8.805 1 95.06 95 PHE A CA 1
ATOM 750 C C . PHE A 1 95 ? 2.973 3.352 9.156 1 95.06 95 PHE A C 1
ATOM 752 O O . PHE A 1 95 ? 3.412 2.371 8.555 1 95.06 95 PHE A O 1
ATOM 759 N N . HIS A 1 96 ? 3.57 3.986 10.18 1 93.75 96 HIS A N 1
ATOM 760 C CA . HIS A 1 96 ? 4.727 3.34 10.789 1 93.75 96 HIS A CA 1
ATOM 761 C C . HIS A 1 96 ? 4.324 2.062 11.523 1 93.75 96 HIS A C 1
ATOM 763 O O . HIS A 1 96 ? 3.268 2.012 12.156 1 93.75 96 HIS A O 1
ATOM 769 N N . PRO A 1 97 ? 5.145 1.07 11.414 1 93.19 97 PRO A N 1
ATOM 770 C CA . PRO A 1 97 ? 4.727 -0.224 11.961 1 93.19 97 PRO A CA 1
ATOM 771 C C . PRO A 1 97 ? 4.664 -0.23 13.484 1 93.19 97 PRO A C 1
ATOM 773 O O . PRO A 1 97 ? 3.951 -1.046 14.078 1 93.19 97 PRO A O 1
ATOM 776 N N . TYR A 1 98 ? 5.402 0.637 14.195 1 90.88 98 TYR A N 1
ATOM 777 C CA . TYR A 1 98 ? 5.48 0.538 15.648 1 90.88 98 TYR A CA 1
ATOM 778 C C . TYR A 1 98 ? 5.156 1.874 16.312 1 90.88 98 TYR A C 1
ATOM 780 O O . TYR A 1 98 ? 4.688 1.914 17.453 1 90.88 98 TYR A O 1
ATOM 788 N N . LEU A 1 99 ? 5.496 2.908 15.664 1 87.5 99 LEU A N 1
ATOM 789 C CA . LEU A 1 99 ? 5.328 4.246 16.219 1 87.5 99 LEU A CA 1
ATOM 790 C C . LEU A 1 99 ? 4.039 4.887 15.711 1 87.5 99 LEU A C 1
ATOM 792 O O . LEU A 1 99 ? 3.525 4.504 14.656 1 87.5 99 LEU A O 1
ATOM 796 N N . PRO A 1 100 ? 3.473 5.73 16.484 1 87.31 100 PRO A N 1
ATOM 797 C CA . PRO A 1 100 ? 2.281 6.449 16.016 1 87.31 100 PRO A CA 1
ATOM 798 C C . PRO A 1 100 ? 2.6 7.512 14.969 1 87.31 100 PRO A C 1
ATOM 800 O O . PRO A 1 100 ? 2.301 8.695 15.172 1 87.31 100 PRO A O 1
ATOM 803 N N . LEU A 1 101 ? 3.254 7.086 13.891 1 88.88 101 LEU A N 1
ATOM 804 C CA . LEU A 1 101 ? 3.682 7.918 12.773 1 88.88 101 LEU A CA 1
ATOM 805 C C . LEU A 1 101 ? 3.092 7.41 11.461 1 88.88 101 LEU A C 1
ATOM 807 O O . LEU A 1 101 ? 2.807 6.219 11.32 1 88.88 101 LEU A O 1
ATOM 811 N N . ALA A 1 102 ? 2.867 8.367 10.586 1 92.56 102 ALA A N 1
ATOM 812 C CA . ALA A 1 102 ? 2.479 8.055 9.211 1 92.56 102 ALA A CA 1
ATOM 813 C C . ALA A 1 102 ? 3.221 8.945 8.219 1 92.56 102 ALA A C 1
ATOM 815 O O . ALA A 1 102 ? 3.721 10.008 8.586 1 92.56 102 ALA A O 1
ATOM 816 N N . THR A 1 103 ? 3.365 8.414 7.004 1 91.94 103 THR A N 1
ATOM 817 C CA . THR A 1 103 ? 3.947 9.211 5.926 1 91.94 103 THR A CA 1
ATOM 818 C C . THR A 1 103 ? 2.941 9.406 4.797 1 91.94 103 THR A C 1
ATOM 820 O O . THR A 1 103 ? 2.119 8.531 4.527 1 91.94 103 THR A O 1
ATOM 823 N N . THR A 1 104 ? 2.961 10.578 4.203 1 91.38 104 THR A N 1
ATOM 824 C CA . THR A 1 104 ? 2.125 10.898 3.051 1 91.38 104 THR A CA 1
ATOM 825 C C . THR A 1 104 ? 2.975 11.406 1.891 1 91.38 104 THR A C 1
ATOM 827 O O . THR A 1 104 ? 4.07 11.93 2.1 1 91.38 104 THR A O 1
ATOM 830 N N . SER A 1 105 ? 2.512 11.055 0.71 1 89.5 105 SER A N 1
ATOM 831 C CA . SER A 1 105 ? 3.078 11.664 -0.486 1 89.5 105 SER A CA 1
ATOM 832 C C . SER A 1 105 ? 2.025 12.469 -1.246 1 89.5 105 SER A C 1
ATOM 834 O O . SER A 1 105 ? 0.858 12.078 -1.299 1 89.5 105 SER A O 1
ATOM 836 N N . SER A 1 106 ? 2.441 13.656 -1.674 1 83.62 106 SER A N 1
ATOM 837 C CA . SER A 1 106 ? 1.571 14.531 -2.457 1 83.62 106 SER A CA 1
ATOM 838 C C . SER A 1 106 ? 2.303 15.102 -3.668 1 83.62 106 SER A C 1
ATOM 840 O O . SER A 1 106 ? 3.521 14.953 -3.787 1 83.62 106 SER A O 1
ATOM 842 N N . GLY A 1 107 ? 1.574 15.344 -4.762 1 70.44 107 GLY A N 1
ATOM 843 C CA . GLY A 1 107 ? 2.18 15.961 -5.93 1 70.44 107 GLY A CA 1
ATOM 844 C C . GLY A 1 107 ? 2.867 17.281 -5.621 1 70.44 107 GLY A C 1
ATOM 845 O O . GLY A 1 107 ? 3.746 17.719 -6.371 1 70.44 107 GLY A O 1
ATOM 846 N N . HIS A 1 108 ? 2.27 18.109 -4.746 1 54.59 108 HIS A N 1
ATOM 847 C CA . HIS A 1 108 ? 2.932 19.391 -4.496 1 54.59 108 HIS A CA 1
ATOM 848 C C . HIS A 1 108 ? 4.027 19.234 -3.443 1 54.59 108 HIS A C 1
ATOM 850 O O . HIS A 1 108 ? 3.957 18.359 -2.59 1 54.59 108 HIS A O 1
ATOM 856 N N . ARG A 1 109 ? 5.156 19.812 -3.502 1 45.09 109 ARG A N 1
ATOM 857 C CA . ARG A 1 109 ? 6.477 19.844 -2.875 1 45.09 109 ARG A CA 1
ATOM 858 C C . ARG A 1 109 ? 6.359 19.859 -1.354 1 45.09 109 ARG A C 1
ATOM 860 O O . ARG A 1 109 ? 7.34 19.625 -0.648 1 45.09 109 ARG A O 1
ATOM 867 N N . ARG A 1 110 ? 5.418 19.719 -0.484 1 41.19 110 ARG A N 1
ATOM 868 C CA . ARG A 1 110 ? 5.82 20.188 0.837 1 41.19 110 ARG A CA 1
ATOM 869 C C . ARG A 1 110 ? 6.188 19.016 1.743 1 41.19 110 ARG A C 1
ATOM 871 O O . ARG A 1 110 ? 5.391 18.094 1.929 1 41.19 110 ARG A O 1
ATOM 878 N N . PHE A 1 111 ? 7.398 18.266 1.58 1 37.84 111 PHE A N 1
ATOM 879 C CA . PHE A 1 111 ? 7.664 17.281 2.623 1 37.84 111 PHE A CA 1
ATOM 880 C C . PHE A 1 111 ? 7.816 17.969 3.98 1 37.84 111 PHE A C 1
ATOM 882 O O . PHE A 1 111 ? 8.672 18.828 4.156 1 37.84 111 PHE A O 1
ATOM 889 N N . GLY A 1 112 ? 6.902 18.594 4.66 1 38.94 112 GLY A N 1
ATOM 890 C CA . GLY A 1 112 ? 7.121 19.141 5.984 1 38.94 112 GLY A CA 1
ATOM 891 C C . GLY A 1 112 ? 6.91 18.141 7.102 1 38.94 112 GLY A C 1
ATOM 892 O O . GLY A 1 112 ? 5.891 17.453 7.133 1 38.94 112 GLY A O 1
ATOM 893 N N . MET A 1 113 ? 7.988 17.281 7.402 1 40.53 113 MET A N 1
ATOM 894 C CA . MET A 1 113 ? 7.758 16.641 8.695 1 40.53 113 MET A CA 1
ATOM 895 C C . MET A 1 113 ? 7.234 17.641 9.719 1 40.53 113 MET A C 1
ATOM 897 O O . MET A 1 113 ? 7.824 18.703 9.906 1 40.53 113 MET A O 1
ATOM 901 N N . GLN A 1 114 ? 5.98 17.641 9.859 1 40.59 114 GLN A N 1
ATOM 902 C CA . GLN A 1 114 ? 5.5 18.531 10.914 1 40.59 114 GLN A CA 1
ATOM 903 C C . GLN A 1 114 ? 6.086 18.141 12.266 1 40.59 114 GLN A C 1
ATOM 905 O O . GLN A 1 114 ? 5.723 17.109 12.836 1 40.59 114 GLN A O 1
ATOM 910 N N . ASP A 1 115 ? 7.398 18.109 12.461 1 35.88 115 ASP A N 1
ATOM 911 C CA . ASP A 1 115 ? 7.844 18.109 13.852 1 35.88 115 ASP A CA 1
ATOM 912 C C . ASP A 1 115 ? 6.922 18.953 14.719 1 35.88 115 ASP A C 1
ATOM 914 O O . ASP A 1 115 ? 6.352 19.938 14.242 1 35.88 115 ASP A O 1
ATOM 918 N N . GLU A 1 116 ? 6.348 18.766 15.867 1 37.34 116 GLU A N 1
ATOM 919 C CA . GLU A 1 116 ? 6.711 19.812 16.812 1 37.34 116 GLU A CA 1
ATOM 920 C C . GLU A 1 116 ? 8.141 20.297 16.578 1 37.34 116 GLU A C 1
ATOM 922 O O . GLU A 1 116 ? 8.594 21.25 17.203 1 37.34 116 GLU A O 1
ATOM 927 N N . PHE A 1 117 ? 9.25 19.406 16.266 1 35.47 117 PHE A N 1
ATOM 928 C CA . PHE A 1 117 ? 10.562 20 16.062 1 35.47 117 PHE A CA 1
ATOM 929 C C . PHE A 1 117 ? 10.641 20.719 14.719 1 35.47 117 PHE A C 1
ATOM 931 O O . PHE A 1 117 ? 10.039 20.266 13.734 1 35.47 117 PHE A O 1
ATOM 938 N N . GLU A 1 118 ? 11 21.969 14.516 1 34.41 118 GLU A N 1
ATOM 939 C CA . GLU A 1 118 ? 11.141 23.047 13.539 1 34.41 118 GLU A CA 1
ATOM 940 C C . GLU A 1 118 ? 11.617 22.5 12.195 1 34.41 118 GLU A C 1
ATOM 942 O O . GLU A 1 118 ? 11.461 23.172 11.164 1 34.41 118 GLU A O 1
ATOM 947 N N . GLU A 1 119 ? 12.656 21.547 12.141 1 36.38 119 GLU A N 1
ATOM 948 C CA . GLU A 1 119 ? 13.352 21.5 10.859 1 36.38 119 GLU A CA 1
ATOM 949 C C . GLU A 1 119 ? 12.594 20.641 9.852 1 36.38 119 GLU A C 1
ATOM 951 O O . GLU A 1 119 ? 12.367 19.453 10.094 1 36.38 119 GLU A O 1
ATOM 956 N N . GLU A 1 120 ? 11.711 21.156 9.188 1 42.28 120 GLU A N 1
ATOM 957 C CA . GLU A 1 120 ? 11.078 20.656 7.973 1 42.28 120 GLU A CA 1
ATOM 958 C C . GLU A 1 120 ? 12.094 19.938 7.078 1 42.28 120 GLU A C 1
ATOM 960 O O . GLU A 1 120 ? 12.977 20.578 6.504 1 42.28 120 GLU A O 1
ATOM 965 N N . SER A 1 121 ? 12.672 18.828 7.566 1 39.22 121 SER A N 1
ATOM 966 C CA . SER A 1 121 ? 13.578 18.25 6.574 1 39.22 121 SER A CA 1
ATOM 967 C C . SER A 1 121 ? 12.812 17.719 5.371 1 39.22 121 SER A C 1
ATOM 969 O O . SER A 1 121 ? 11.961 16.828 5.508 1 39.22 121 SER A O 1
ATOM 971 N N . SER A 1 122 ? 12.406 18.547 4.445 1 45.78 122 SER A N 1
ATOM 972 C CA . SER A 1 122 ? 11.883 18.219 3.125 1 45.78 122 SER A CA 1
ATOM 973 C C . SER A 1 122 ? 12.867 17.359 2.34 1 45.78 122 SER A C 1
ATOM 975 O O . SER A 1 122 ? 14.062 17.656 2.299 1 45.78 122 SER A O 1
ATOM 977 N N . LEU A 1 123 ? 12.672 16.062 2.398 1 44.78 123 LEU A N 1
ATOM 978 C CA . LEU A 1 123 ? 13.469 15.352 1.403 1 44.78 123 LEU A CA 1
ATOM 979 C C . LEU A 1 123 ? 13.297 15.977 0.024 1 44.78 123 LEU A C 1
ATOM 981 O O . LEU A 1 123 ? 12.211 15.945 -0.551 1 44.78 123 LEU A O 1
ATOM 985 N N . ALA A 1 124 ? 13.938 17.188 -0.087 1 41.03 124 ALA A N 1
ATOM 986 C CA . ALA A 1 124 ? 13.812 18.031 -1.273 1 41.03 124 ALA A CA 1
ATOM 987 C C . ALA A 1 124 ? 14.258 17.281 -2.527 1 41.03 124 ALA A C 1
ATOM 989 O O . ALA A 1 124 ? 14.547 17.891 -3.557 1 41.03 124 ALA A O 1
ATOM 990 N N . GLY A 1 125 ? 14.391 15.914 -2.664 1 38.78 125 GLY A N 1
ATOM 991 C CA . GLY A 1 125 ? 14.727 15.742 -4.07 1 38.78 125 GLY A CA 1
ATOM 992 C C . GLY A 1 125 ? 13.656 16.281 -5.004 1 38.78 125 GLY A C 1
ATOM 993 O O . GLY A 1 125 ? 12.656 16.844 -4.551 1 38.78 125 GLY A O 1
ATOM 994 N N . ASP A 1 126 ? 13.469 15.719 -6.281 1 45.28 126 ASP A N 1
ATOM 995 C CA . ASP A 1 126 ? 12.516 16.094 -7.32 1 45.28 126 ASP A CA 1
ATOM 996 C C . ASP A 1 126 ? 11.086 16.141 -6.766 1 45.28 126 ASP A C 1
ATOM 998 O O . ASP A 1 126 ? 10.844 15.703 -5.641 1 45.28 126 ASP A O 1
ATOM 1002 N N . GLU A 1 127 ? 10.055 16.281 -7.633 1 50.72 127 GLU A N 1
ATOM 1003 C CA . GLU A 1 127 ? 8.641 16.609 -7.684 1 50.72 127 GLU A CA 1
ATOM 1004 C C . GLU A 1 127 ? 7.848 15.82 -6.641 1 50.72 127 GLU A C 1
ATOM 1006 O O . GLU A 1 127 ? 6.703 16.156 -6.332 1 50.72 127 GLU A O 1
ATOM 1011 N N . ASN A 1 128 ? 8.25 14.75 -6.18 1 56.12 128 ASN A N 1
ATOM 1012 C CA . ASN A 1 128 ? 7.398 14.023 -5.246 1 56.12 128 ASN A CA 1
ATOM 1013 C C . ASN A 1 128 ? 7.871 14.195 -3.805 1 56.12 128 ASN A C 1
ATOM 1015 O O . ASN A 1 128 ? 9.07 14.141 -3.527 1 56.12 128 ASN A O 1
ATOM 1019 N N . CYS A 1 129 ? 6.938 14.992 -2.979 1 70.12 129 CYS A N 1
ATOM 1020 C CA . CYS A 1 129 ? 7.246 15.32 -1.59 1 70.12 129 CYS A CA 1
ATOM 1021 C C . CYS A 1 129 ? 6.57 14.336 -0.64 1 70.12 129 CYS A C 1
ATOM 1023 O O . CYS A 1 129 ? 5.422 13.945 -0.857 1 70.12 129 CYS A O 1
ATOM 1025 N N . CYS A 1 130 ? 7.457 13.664 0.191 1 82.25 130 CYS A N 1
ATOM 1026 C CA . CYS A 1 130 ? 6.906 12.852 1.27 1 82.25 130 CYS A CA 1
ATOM 1027 C C . CYS A 1 130 ? 6.941 13.602 2.594 1 82.25 130 CYS A C 1
ATOM 1029 O O . CYS A 1 130 ? 7.887 14.352 2.863 1 82.25 130 CYS A O 1
ATOM 1031 N N . SER A 1 131 ? 5.82 13.547 3.393 1 85.06 131 SER A N 1
ATOM 1032 C CA . SER A 1 131 ? 5.711 14.148 4.719 1 85.06 131 SER A CA 1
ATOM 1033 C C . SER A 1 131 ? 5.453 13.078 5.781 1 85.06 131 SER A C 1
ATOM 1035 O O . SER A 1 131 ? 4.859 12.039 5.496 1 85.06 131 SER A O 1
ATOM 1037 N N . VAL A 1 132 ? 5.977 13.305 6.961 1 85.31 132 VAL A N 1
ATOM 1038 C CA . VAL A 1 132 ? 5.715 12.422 8.094 1 85.31 132 VAL A CA 1
ATOM 1039 C C . VAL A 1 132 ? 4.805 13.117 9.102 1 85.31 132 VAL A C 1
ATOM 1041 O O . VAL A 1 132 ? 4.988 14.305 9.391 1 85.31 132 VAL A O 1
ATOM 1044 N N . TRP A 1 133 ? 3.855 12.328 9.602 1 83.62 133 TRP A N 1
ATOM 1045 C CA . TRP A 1 133 ? 2.844 12.836 10.516 1 83.62 133 TRP A CA 1
ATOM 1046 C C . TRP A 1 133 ? 2.799 12.008 11.797 1 83.62 133 TRP A C 1
ATOM 1048 O O . TRP A 1 133 ? 2.998 10.797 11.766 1 83.62 133 TRP A O 1
ATOM 1058 N N . LYS A 1 134 ? 2.549 12.727 12.898 1 83.44 134 LYS A N 1
ATOM 1059 C CA . LYS A 1 134 ? 2.293 12.023 14.156 1 83.44 134 LYS A CA 1
ATOM 1060 C C . LYS A 1 134 ? 0.796 11.844 14.391 1 83.44 134 LYS A C 1
ATOM 1062 O O . LYS A 1 134 ? 0.01 12.766 14.141 1 83.44 134 LYS A O 1
ATOM 1067 N N . PHE A 1 135 ? 0.399 10.547 14.75 1 74.88 135 PHE A N 1
ATOM 1068 C CA . PHE A 1 135 ? -1.002 10.305 15.07 1 74.88 135 PHE A CA 1
ATOM 1069 C C . PHE A 1 135 ? -1.133 9.594 16.406 1 74.88 135 PHE A C 1
ATOM 1071 O O . PHE A 1 135 ? -0.188 8.953 16.875 1 74.88 135 PHE A O 1
ATOM 1078 N N . SER A 1 136 ? -1.98 10.008 17.328 1 62.62 136 SER A N 1
ATOM 1079 C CA . SER A 1 136 ? -2.229 9.32 18.578 1 62.62 136 SER A CA 1
ATOM 1080 C C . SER A 1 136 ? -3.189 8.148 18.391 1 62.62 136 SER A C 1
ATOM 1082 O O . SER A 1 136 ? -4.254 8.305 17.781 1 62.62 136 SER A O 1
ATOM 1084 N N . CYS A 1 137 ? -2.615 6.91 18.188 1 55.62 137 CYS A N 1
ATOM 1085 C CA . CYS A 1 137 ? -3.549 5.793 18.266 1 55.62 137 CYS A CA 1
ATOM 1086 C C . CYS A 1 137 ? -4.254 5.754 19.609 1 55.62 137 CYS A C 1
ATOM 1088 O O . CYS A 1 137 ? -3.605 5.809 20.656 1 55.62 137 CYS A O 1
ATOM 1090 N N . SER A 1 138 ? -5.324 6.324 19.781 1 49.22 138 SER A N 1
ATOM 1091 C CA . SER A 1 138 ? -5.988 6.141 21.078 1 49.22 138 SER A CA 1
ATOM 1092 C C . SER A 1 138 ? -5.887 4.695 21.547 1 49.22 138 SER A C 1
ATOM 1094 O O . SER A 1 138 ? -6.516 3.803 20.969 1 49.22 138 SER A O 1
ATOM 1096 N N . GLN A 1 139 ? -4.797 4.113 21.75 1 44.16 139 GLN A N 1
ATOM 1097 C CA . GLN A 1 139 ? -4.766 2.881 22.531 1 44.16 139 GLN A CA 1
ATOM 1098 C C . GLN A 1 139 ? -5.641 2.998 23.766 1 44.16 139 GLN A C 1
ATOM 1100 O O . GLN A 1 139 ? -5.141 3.277 24.859 1 44.16 139 GLN A O 1
ATOM 1105 N N . GLU A 1 140 ? -6.492 3.902 23.891 1 39.06 140 GLU A N 1
ATOM 1106 C CA . GLU A 1 140 ? -7.223 3.82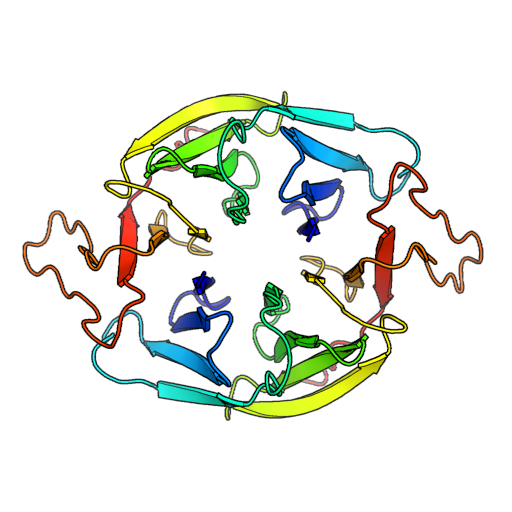8 25.141 1 39.06 140 GLU A CA 1
ATOM 1107 C C . GLU A 1 140 ? -7.805 2.436 25.375 1 39.06 140 GLU A C 1
ATOM 1109 O O . GLU A 1 140 ? -8.703 2.01 24.641 1 39.06 140 GLU A O 1
ATOM 1114 N N . SER A 1 141 ? -7.055 1.283 25.359 1 33.53 141 SER A N 1
ATOM 1115 C CA . SER A 1 141 ? -7.68 0.359 26.297 1 33.53 141 SER A CA 1
ATOM 1116 C C . SER A 1 141 ? -7.688 0.932 27.719 1 33.53 141 SER A C 1
ATOM 1118 O O . SER A 1 141 ? -6.762 1.642 28.109 1 33.53 141 SER A O 1
ATOM 1120 N N . TYR B 1 1 ? 2.182 10.328 -9.156 1 75.19 1 TYR B N 1
ATOM 1121 C CA . TYR B 1 1 ? 1.827 9.383 -8.109 1 75.19 1 TYR B CA 1
ATOM 1122 C C . TYR B 1 1 ? 3.072 8.727 -7.527 1 75.19 1 TYR B C 1
ATOM 1124 O O . TYR B 1 1 ? 3.953 8.281 -8.266 1 75.19 1 TYR B O 1
ATOM 1132 N N . THR B 1 2 ? 3.256 8.859 -6.207 1 81.69 2 THR B N 1
ATOM 1133 C CA . THR B 1 2 ? 4.348 8.211 -5.488 1 81.69 2 THR B CA 1
ATOM 1134 C C . THR B 1 2 ? 3.811 7.328 -4.367 1 81.69 2 THR B C 1
ATOM 1136 O O . THR B 1 2 ? 3.037 7.785 -3.523 1 81.69 2 THR B O 1
ATOM 1139 N N . GLU B 1 3 ? 4.059 6.051 -4.469 1 90.38 3 GLU B N 1
ATOM 1140 C CA . GLU B 1 3 ? 3.795 5.152 -3.35 1 90.38 3 GLU B CA 1
ATOM 1141 C C . GLU B 1 3 ? 4.855 5.301 -2.262 1 90.38 3 GLU B C 1
ATOM 1143 O O . GLU B 1 3 ? 6.035 5.48 -2.559 1 90.38 3 GLU B O 1
ATOM 1148 N N . VAL B 1 4 ? 4.438 5.281 -1.02 1 92.62 4 VAL B N 1
ATOM 1149 C CA . VAL B 1 4 ? 5.328 5.336 0.133 1 92.62 4 VAL B CA 1
ATOM 1150 C C . VAL B 1 4 ? 5.043 4.164 1.068 1 92.62 4 VAL B C 1
ATOM 1152 O O . VAL B 1 4 ? 3.887 3.785 1.262 1 92.62 4 VAL B O 1
ATOM 1155 N N . LEU B 1 5 ? 6.098 3.572 1.604 1 95.81 5 LEU B N 1
ATOM 1156 C CA . LEU B 1 5 ? 5.984 2.398 2.463 1 95.81 5 LEU B CA 1
ATOM 1157 C C . LEU B 1 5 ? 7.121 2.355 3.479 1 95.81 5 LEU B C 1
ATOM 1159 O O . LEU B 1 5 ? 8.297 2.459 3.107 1 95.81 5 LEU B O 1
ATOM 1163 N N . PHE B 1 6 ? 6.785 2.182 4.77 1 95.19 6 PHE B N 1
ATOM 1164 C CA . PHE B 1 6 ? 7.816 1.976 5.781 1 95.19 6 PHE B CA 1
ATOM 1165 C C . PHE B 1 6 ? 8.359 0.555 5.715 1 95.19 6 PHE B C 1
ATOM 1167 O O . PHE B 1 6 ? 7.629 -0.384 5.395 1 95.19 6 PHE B O 1
ATOM 1174 N N . SER B 1 7 ? 9.609 0.49 6.09 1 96.5 7 SER B N 1
ATOM 1175 C CA . SER B 1 7 ? 10.148 -0.847 6.328 1 96.5 7 SER B CA 1
ATOM 1176 C C . SER B 1 7 ? 9.492 -1.49 7.551 1 96.5 7 SER B C 1
ATOM 1178 O O . SER B 1 7 ? 8.883 -0.802 8.367 1 96.5 7 SER B O 1
ATOM 1180 N N . LYS B 1 8 ? 9.641 -2.834 7.594 1 94.81 8 LYS B N 1
ATOM 1181 C CA . LYS B 1 8 ? 8.969 -3.547 8.672 1 94.81 8 LYS B CA 1
ATOM 1182 C C . LYS B 1 8 ? 9.594 -3.215 10.023 1 94.81 8 LYS B C 1
ATOM 1184 O O . LYS B 1 8 ? 8.914 -3.254 11.055 1 94.81 8 LYS B O 1
ATOM 1189 N N . ASP B 1 9 ? 10.82 -2.871 10.086 1 94.44 9 ASP B N 1
ATOM 1190 C CA . ASP B 1 9 ? 11.461 -2.49 11.344 1 94.44 9 ASP B CA 1
ATOM 1191 C C . ASP B 1 9 ? 11.281 -1 11.625 1 94.44 9 ASP B C 1
ATOM 1193 O O . ASP B 1 9 ? 11.703 -0.502 12.664 1 94.44 9 ASP B O 1
ATOM 1197 N N . GLY B 1 10 ? 10.758 -0.297 10.648 1 94 10 GLY B N 1
ATOM 1198 C CA . GLY B 1 10 ? 10.406 1.101 10.844 1 94 10 GLY B CA 1
ATOM 1199 C C . GLY B 1 10 ? 11.578 2.043 10.656 1 94 10 GLY B C 1
ATOM 1200 O O . GLY B 1 10 ? 11.461 3.248 10.891 1 94 10 GLY B O 1
ATOM 1201 N N . ASN B 1 11 ? 12.695 1.547 10.172 1 93.44 11 ASN B N 1
ATOM 1202 C CA . ASN B 1 11 ? 13.906 2.363 10.086 1 93.44 11 ASN B CA 1
ATOM 1203 C C . ASN B 1 11 ? 14.07 2.984 8.703 1 93.44 11 ASN B C 1
ATOM 1205 O O . ASN B 1 11 ? 14.859 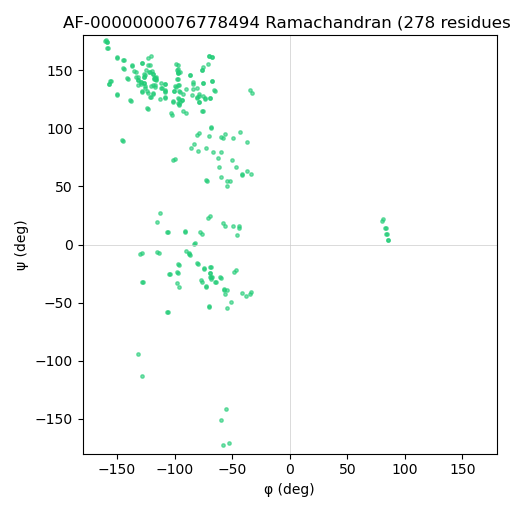3.91 8.531 1 93.44 11 ASN B O 1
ATOM 1209 N N . TYR B 1 12 ? 13.406 2.486 7.746 1 93.44 12 TYR B N 1
ATOM 1210 C CA . TYR B 1 12 ? 13.562 2.949 6.371 1 93.44 12 TYR B CA 1
ATOM 1211 C C . TYR B 1 12 ? 12.211 3.289 5.754 1 93.44 12 TYR B C 1
ATOM 1213 O O . TYR B 1 12 ? 11.172 2.811 6.215 1 93.44 12 TYR B O 1
ATOM 1221 N N . LEU B 1 13 ? 12.273 4.148 4.762 1 92.56 13 LEU B N 1
ATOM 1222 C CA . LEU B 1 13 ? 11.133 4.508 3.932 1 92.56 13 LEU B CA 1
ATOM 1223 C C . LEU B 1 13 ? 11.398 4.18 2.467 1 92.56 13 LEU B C 1
ATOM 1225 O O . LEU B 1 13 ? 12.461 4.516 1.934 1 92.56 13 LEU B O 1
ATOM 1229 N N . TYR B 1 14 ? 10.492 3.432 1.846 1 92.69 14 TYR B N 1
ATOM 1230 C CA . TYR B 1 14 ? 10.57 3.148 0.417 1 92.69 14 TYR B CA 1
ATOM 1231 C C . TYR B 1 14 ? 9.617 4.039 -0.37 1 92.69 14 TYR B C 1
ATOM 1233 O O . TYR B 1 14 ? 8.453 4.203 0.007 1 92.69 14 TYR B O 1
ATOM 1241 N N . THR B 1 15 ? 10.102 4.645 -1.419 1 90.81 15 THR B N 1
ATOM 1242 C CA . THR B 1 15 ? 9.289 5.484 -2.299 1 90.81 15 THR B CA 1
ATOM 1243 C C . THR B 1 15 ? 9.414 5.023 -3.748 1 90.81 15 THR B C 1
ATOM 1245 O O . THR B 1 15 ? 10.492 4.605 -4.184 1 90.81 15 THR B O 1
ATOM 1248 N N . GLY B 1 16 ? 8.297 4.965 -4.418 1 88.69 16 GLY B N 1
ATOM 1249 C CA . GLY B 1 16 ? 8.258 4.637 -5.836 1 88.69 16 GLY B CA 1
ATOM 1250 C C . GLY B 1 16 ? 7.27 5.484 -6.617 1 88.69 16 GLY B C 1
ATOM 1251 O O . GLY B 1 16 ? 6.086 5.535 -6.281 1 88.69 16 GLY B O 1
ATOM 1252 N N . GLY B 1 17 ? 7.742 6.129 -7.633 1 80.56 17 GLY B N 1
ATOM 1253 C CA . GLY B 1 17 ? 6.895 6.941 -8.492 1 80.56 17 GLY B CA 1
ATOM 1254 C C . GLY B 1 17 ? 6.488 6.234 -9.766 1 80.56 17 GLY B C 1
ATOM 1255 O O . GLY B 1 17 ? 7.176 5.316 -10.227 1 80.56 17 GLY B O 1
ATOM 1256 N N . ARG B 1 18 ? 5.344 6.609 -10.398 1 75.5 18 ARG B N 1
ATOM 1257 C CA . ARG B 1 18 ? 4.809 6.004 -11.617 1 75.5 18 ARG B CA 1
ATOM 1258 C C . ARG B 1 18 ? 5.828 6.059 -12.75 1 75.5 18 ARG B C 1
ATOM 1260 O O . ARG B 1 18 ? 5.98 5.09 -13.5 1 75.5 18 ARG B O 1
ATOM 1267 N N . LYS B 1 19 ? 6.57 7.07 -12.922 1 72.88 19 LYS B N 1
ATOM 1268 C CA . LYS B 1 19 ? 7.492 7.199 -14.047 1 72.88 19 LYS B CA 1
ATOM 1269 C C . LYS B 1 19 ? 8.938 6.996 -13.602 1 72.88 19 LYS B C 1
ATOM 1271 O O . LYS B 1 19 ? 9.867 7.262 -14.359 1 72.88 19 LYS B O 1
ATOM 1276 N N . ASP B 1 20 ? 9.094 6.52 -12.359 1 76.94 20 ASP B N 1
ATOM 1277 C CA . ASP B 1 20 ? 10.43 6.289 -11.836 1 76.94 20 ASP B CA 1
ATOM 1278 C C . ASP B 1 20 ? 10.828 4.82 -11.984 1 76.94 20 ASP B C 1
ATOM 1280 O O . ASP B 1 20 ? 10.117 3.93 -11.516 1 76.94 20 ASP B O 1
ATOM 1284 N N . PRO B 1 21 ? 11.953 4.617 -12.609 1 83.5 21 PRO B N 1
ATOM 1285 C CA . PRO B 1 21 ? 12.383 3.229 -12.789 1 83.5 21 PRO B CA 1
AT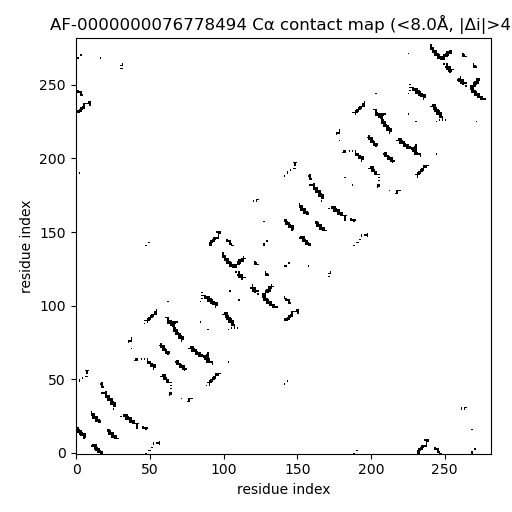OM 1286 C C . PRO B 1 21 ? 12.984 2.631 -11.516 1 83.5 21 PRO B C 1
ATOM 1288 O O . PRO B 1 21 ? 13.547 1.532 -11.555 1 83.5 21 PRO B O 1
ATOM 1291 N N . TYR B 1 22 ? 12.844 3.336 -10.398 1 88.38 22 TYR B N 1
ATOM 1292 C CA . TYR B 1 22 ? 13.406 2.836 -9.148 1 88.38 22 TYR B CA 1
ATOM 1293 C C . TYR B 1 22 ? 12.398 2.945 -8.008 1 88.38 22 TYR B C 1
ATOM 1295 O O . TYR B 1 22 ? 11.57 3.859 -7.992 1 88.38 22 TYR B O 1
ATOM 1303 N N . ILE B 1 23 ? 12.492 1.98 -7.219 1 91.38 23 ILE B N 1
ATOM 1304 C CA . ILE B 1 23 ? 12.039 2.178 -5.844 1 91.38 23 ILE B CA 1
ATOM 1305 C C . ILE B 1 23 ? 13.219 2.592 -4.969 1 91.38 23 ILE B C 1
ATOM 1307 O O . ILE B 1 23 ? 14.242 1.902 -4.93 1 91.38 23 ILE B O 1
ATOM 1311 N N . LEU B 1 24 ? 13.07 3.725 -4.312 1 91.06 24 LEU B N 1
ATOM 1312 C CA . LEU B 1 24 ? 14.156 4.281 -3.521 1 91.06 24 LEU B CA 1
ATOM 1313 C C . LEU B 1 24 ? 14.008 3.916 -2.049 1 91.06 24 LEU B C 1
ATOM 1315 O O . LEU B 1 24 ? 12.891 3.922 -1.518 1 91.06 24 LEU B O 1
ATOM 1319 N N . CYS B 1 25 ? 15.148 3.658 -1.454 1 93 25 CYS B N 1
ATOM 1320 C CA . CYS B 1 25 ? 15.203 3.416 -0.017 1 93 25 CYS B CA 1
ATOM 1321 C C . CYS B 1 25 ? 15.852 4.59 0.71 1 93 25 CYS B C 1
ATOM 1323 O O . CYS B 1 25 ? 16.984 4.973 0.399 1 93 25 CYS B O 1
ATOM 1325 N N . TRP B 1 26 ? 15.086 5.094 1.724 1 90.44 26 TRP B N 1
ATOM 1326 C CA . TRP B 1 26 ? 15.562 6.215 2.527 1 90.44 26 TRP B CA 1
ATOM 1327 C C . TRP B 1 26 ? 15.727 5.809 3.986 1 90.44 26 TRP B C 1
ATOM 1329 O O . TRP B 1 26 ? 14.906 5.066 4.531 1 90.44 26 TRP B O 1
ATOM 1339 N N . ASP B 1 27 ? 16.797 6.328 4.695 1 89.75 27 ASP B N 1
ATOM 1340 C CA . ASP B 1 27 ? 16.875 6.262 6.152 1 89.75 27 ASP B CA 1
ATOM 1341 C C . ASP B 1 27 ? 16 7.328 6.801 1 89.75 27 ASP B C 1
ATOM 1343 O O . ASP B 1 27 ? 16.156 8.523 6.52 1 89.75 27 ASP B O 1
ATOM 1347 N N . ILE B 1 28 ? 15.109 6.898 7.613 1 83.69 28 ILE B N 1
ATOM 1348 C CA . ILE B 1 28 ? 14.133 7.84 8.148 1 83.69 28 ILE B CA 1
ATOM 1349 C C . ILE B 1 28 ? 14.844 8.883 9.016 1 83.69 28 ILE B C 1
ATOM 1351 O O . ILE B 1 28 ? 14.352 10 9.18 1 83.69 28 ILE B O 1
ATOM 1355 N N . ARG B 1 29 ? 15.93 8.5 9.695 1 81.5 29 ARG B N 1
ATOM 1356 C CA . ARG B 1 29 ? 16.688 9.398 10.562 1 81.5 29 ARG B CA 1
ATOM 1357 C C . ARG B 1 29 ? 17.516 10.383 9.742 1 81.5 29 ARG B C 1
ATOM 1359 O O . ARG B 1 29 ? 17.953 11.406 10.258 1 81.5 29 ARG B O 1
ATOM 1366 N N . ASN B 1 30 ? 17.766 10.07 8.547 1 77.94 30 ASN B N 1
ATOM 1367 C CA . ASN B 1 30 ? 18.547 10.891 7.625 1 77.94 30 ASN B CA 1
ATOM 1368 C C . ASN B 1 30 ? 18.016 10.773 6.195 1 77.94 30 ASN B C 1
ATOM 1370 O O . ASN B 1 30 ? 18.5 9.945 5.418 1 77.94 30 ASN B O 1
ATOM 1374 N N . THR B 1 31 ? 17.078 11.625 5.824 1 66.38 31 THR B N 1
ATOM 1375 C CA . THR B 1 31 ? 16.406 11.438 4.539 1 66.38 31 THR B CA 1
ATOM 1376 C C . THR B 1 31 ? 17.141 12.211 3.443 1 66.38 31 THR B C 1
ATOM 1378 O O . THR B 1 31 ? 16.625 12.352 2.33 1 66.38 31 THR B O 1
ATOM 1381 N N . VAL B 1 32 ? 18.281 12.711 3.684 1 71.75 32 VAL B N 1
ATOM 1382 C CA . VAL B 1 32 ? 19.031 13.492 2.699 1 71.75 32 VAL B CA 1
ATOM 1383 C C . VAL B 1 32 ? 19.656 12.555 1.67 1 71.75 32 VAL B C 1
ATOM 1385 O O . VAL B 1 32 ? 19.672 12.859 0.475 1 71.75 32 VAL B O 1
ATOM 1388 N N . ASP B 1 33 ? 20.016 11.359 2.076 1 79.56 33 ASP B N 1
ATOM 1389 C CA . ASP B 1 33 ? 20.688 10.469 1.136 1 79.56 33 ASP B CA 1
ATOM 1390 C C . ASP B 1 33 ? 19.875 9.195 0.917 1 79.56 33 ASP B C 1
ATOM 1392 O O . ASP B 1 33 ? 19.297 8.648 1.86 1 79.56 33 ASP B O 1
ATOM 1396 N N . ILE B 1 34 ? 19.844 8.859 -0.365 1 86.38 34 ILE B N 1
ATOM 1397 C CA . ILE B 1 34 ? 19.297 7.559 -0.733 1 86.38 34 ILE B CA 1
ATOM 1398 C C . ILE B 1 34 ? 20.25 6.453 -0.259 1 86.38 34 ILE B C 1
ATOM 1400 O O . ILE B 1 34 ? 21.453 6.516 -0.488 1 86.38 34 ILE B O 1
ATOM 1404 N N . VAL B 1 35 ? 19.672 5.465 0.526 1 91.56 35 VAL B N 1
ATOM 1405 C CA . VAL B 1 35 ? 20.469 4.332 0.992 1 91.56 35 VAL B CA 1
ATOM 1406 C C . VAL B 1 35 ? 20.812 3.418 -0.185 1 91.56 35 VAL B C 1
ATOM 1408 O O . VAL B 1 35 ? 21.969 3.088 -0.407 1 91.56 35 VAL B O 1
ATOM 1411 N N . TYR B 1 36 ? 19.859 2.959 -0.973 1 92.88 36 TYR B N 1
ATOM 1412 C CA . TYR B 1 36 ? 20 2.209 -2.215 1 92.88 36 TYR B CA 1
ATOM 1413 C C . TYR B 1 36 ? 18.75 2.305 -3.066 1 92.88 36 TYR B C 1
ATOM 1415 O O . TYR B 1 36 ? 17.781 2.975 -2.689 1 92.88 36 TYR B O 1
ATOM 1423 N N . LYS B 1 37 ? 18.875 1.744 -4.25 1 92.56 37 LYS B N 1
ATOM 1424 C CA . LYS B 1 37 ? 17.766 1.785 -5.191 1 92.56 37 LYS B CA 1
ATOM 1425 C C . LYS B 1 37 ? 17.453 0.395 -5.742 1 92.56 37 LYS B C 1
ATOM 1427 O O . LYS B 1 37 ? 18.359 -0.404 -5.969 1 92.56 37 LYS B O 1
ATOM 1432 N N . LEU B 1 38 ? 16.141 0.144 -5.859 1 93.5 38 LEU B N 1
ATOM 1433 C CA . LEU B 1 38 ? 15.656 -1.061 -6.523 1 93.5 38 LEU B CA 1
ATOM 1434 C C . LEU B 1 38 ? 15.188 -0.75 -7.941 1 93.5 38 LEU B C 1
ATOM 1436 O O . LEU B 1 38 ? 14.273 0.054 -8.141 1 93.5 38 LEU B O 1
ATOM 1440 N N . TYR B 1 39 ? 15.789 -1.46 -8.914 1 89.06 39 TYR B N 1
ATOM 1441 C CA . TYR B 1 39 ? 15.422 -1.204 -10.305 1 89.06 39 TYR B CA 1
ATOM 1442 C C . TYR B 1 39 ? 14.125 -1.908 -10.672 1 89.06 39 TYR B C 1
ATOM 1444 O O . TYR B 1 39 ? 13.953 -3.094 -10.383 1 89.06 39 TYR B O 1
ATOM 1452 N N . ARG B 1 40 ? 13.234 -1.107 -11.18 1 82.94 40 ARG B N 1
ATOM 1453 C CA . ARG B 1 40 ? 11.984 -1.676 -11.68 1 82.94 40 ARG B CA 1
ATOM 1454 C C . ARG B 1 40 ? 11.766 -1.317 -13.148 1 82.94 40 ARG B C 1
ATOM 1456 O O . ARG B 1 40 ? 12.117 -0.218 -13.586 1 82.94 40 ARG B O 1
ATOM 1463 N N . SER B 1 41 ? 11.469 -2.318 -13.953 1 68.06 41 SER B N 1
ATOM 1464 C CA . SER B 1 41 ? 11.219 -2.064 -15.367 1 68.06 41 SER B CA 1
ATOM 1465 C C . SER B 1 41 ? 9.93 -1.283 -15.578 1 68.06 41 SER B C 1
ATOM 1467 O O . SER B 1 41 ? 8.867 -1.696 -15.102 1 68.06 41 SER B O 1
ATOM 1469 N N . CYS B 1 42 ? 9.969 0.045 -15.82 1 63.47 42 CYS B N 1
ATOM 1470 C CA . CYS B 1 42 ? 8.789 0.875 -16.047 1 63.47 42 CYS B CA 1
ATOM 1471 C C . CYS B 1 42 ? 8.773 1.437 -17.453 1 63.47 42 CYS B C 1
ATOM 1473 O O . CYS B 1 42 ? 8.164 2.477 -17.719 1 63.47 42 CYS B O 1
ATOM 1475 N N . ASP B 1 43 ? 9.484 0.915 -18.453 1 59.56 43 ASP B N 1
ATOM 1476 C CA . ASP B 1 43 ? 9.797 1.587 -19.719 1 59.56 43 ASP B CA 1
ATOM 1477 C C . ASP B 1 43 ? 8.539 2.152 -20.359 1 59.56 43 ASP B C 1
ATOM 1479 O O . ASP B 1 43 ? 8.578 3.219 -20.984 1 59.56 43 ASP B O 1
ATOM 1483 N N . THR B 1 44 ? 7.418 1.424 -20.516 1 57.28 44 THR B N 1
ATOM 1484 C CA . THR B 1 44 ? 6.461 1.852 -21.547 1 57.28 44 THR B CA 1
ATOM 1485 C C . THR B 1 44 ? 5.148 2.289 -20.891 1 57.28 44 THR B C 1
ATOM 1487 O O . THR B 1 44 ? 4.246 2.773 -21.578 1 57.28 44 THR B O 1
ATOM 1490 N N . THR B 1 45 ? 4.996 2.111 -19.578 1 59.09 45 THR B N 1
ATOM 1491 C CA . THR B 1 45 ? 3.613 2.346 -19.172 1 59.09 45 THR B CA 1
ATOM 1492 C C . THR B 1 45 ? 3.551 3.262 -17.969 1 59.09 45 THR B C 1
ATOM 1494 O O . THR B 1 45 ? 4.52 3.367 -17.203 1 59.09 45 THR B O 1
ATOM 1497 N N . ASN B 1 46 ? 2.643 4.199 -17.969 1 62.94 46 ASN B N 1
ATOM 1498 C CA . ASN B 1 46 ? 2.25 5.086 -16.875 1 62.94 46 ASN B CA 1
ATOM 1499 C C . ASN B 1 46 ? 1.523 4.328 -15.766 1 62.94 46 ASN B C 1
ATOM 1501 O O . ASN B 1 46 ? 0.77 4.918 -14.992 1 62.94 46 ASN B O 1
ATOM 1505 N N . GLN B 1 47 ? 1.86 3.043 -15.766 1 64.5 47 GLN B N 1
ATOM 1506 C CA . GLN B 1 47 ? 1.066 2.279 -14.812 1 64.5 47 GLN B CA 1
ATOM 1507 C C . GLN B 1 47 ? 1.677 2.344 -13.414 1 64.5 47 GLN B C 1
ATOM 1509 O O . GLN B 1 47 ? 2.9 2.318 -13.266 1 64.5 47 GLN B O 1
ATOM 1514 N N . ARG B 1 48 ? 0.893 2.678 -12.516 1 67.38 48 ARG B N 1
ATOM 1515 C CA . ARG B 1 48 ? 1.258 2.67 -11.102 1 67.38 48 ARG B CA 1
ATOM 1516 C C . ARG B 1 48 ? 1.341 1.244 -10.562 1 67.38 48 ARG B C 1
ATOM 1518 O O . ARG B 1 48 ? 0.551 0.382 -10.953 1 67.38 48 ARG B O 1
ATOM 1525 N N . VAL B 1 49 ? 2.465 0.97 -10.008 1 74.31 49 VAL B N 1
ATOM 1526 C CA . VAL B 1 49 ? 2.551 -0.353 -9.398 1 74.31 49 VAL B CA 1
ATOM 1527 C C . VAL B 1 49 ? 2.629 -0.218 -7.883 1 74.31 49 VAL B C 1
ATOM 1529 O O . VAL B 1 49 ? 3.203 0.744 -7.367 1 74.31 49 VAL B O 1
ATOM 1532 N N . GLN B 1 50 ? 1.932 -1.072 -7.164 1 89.25 50 GLN B N 1
ATOM 1533 C CA . GLN B 1 50 ? 1.959 -1.184 -5.707 1 89.25 50 GLN B CA 1
ATOM 1534 C C . GLN B 1 50 ? 3.029 -2.172 -5.254 1 89.25 50 GLN B C 1
ATOM 1536 O O . GLN B 1 50 ? 3.234 -3.209 -5.887 1 89.25 50 GLN B O 1
ATOM 1541 N N . PHE B 1 51 ? 3.795 -1.763 -4.27 1 94.19 51 PHE B N 1
ATOM 1542 C CA . PHE B 1 51 ? 4.746 -2.693 -3.678 1 94.19 51 PHE B CA 1
ATOM 1543 C C . PHE B 1 51 ? 4.477 -2.867 -2.188 1 94.19 51 PHE B C 1
ATOM 1545 O O . PHE B 1 51 ? 3.838 -2.018 -1.563 1 94.19 51 PHE B O 1
ATOM 1552 N N . ASP B 1 52 ? 4.879 -4.004 -1.671 1 96.69 52 ASP B N 1
ATOM 1553 C CA . ASP B 1 52 ? 4.75 -4.355 -0.26 1 96.69 52 ASP B CA 1
ATOM 1554 C C . ASP B 1 52 ? 5.957 -5.164 0.216 1 96.69 52 ASP B C 1
ATOM 1556 O O . ASP B 1 52 ? 6.727 -5.68 -0.599 1 96.69 52 ASP B O 1
ATOM 1560 N N . ILE B 1 53 ? 6.137 -5.129 1.521 1 96 53 ILE B N 1
ATOM 1561 C CA . ILE B 1 53 ? 7.238 -5.863 2.137 1 96 53 ILE B CA 1
ATOM 1562 C C . ILE B 1 53 ? 6.684 -7.031 2.951 1 96 53 ILE B C 1
ATOM 1564 O O . ILE B 1 53 ? 5.711 -6.871 3.693 1 96 53 ILE B O 1
ATOM 1568 N N . GLU B 1 54 ? 7.312 -8.203 2.785 1 94.06 54 GLU B N 1
ATOM 1569 C CA . GLU B 1 54 ? 6.828 -9.367 3.52 1 94.06 54 GLU B CA 1
ATOM 1570 C C . GLU B 1 54 ? 7.109 -9.242 5.012 1 94.06 54 GLU B C 1
ATOM 1572 O O . GLU B 1 54 ? 7.93 -8.414 5.426 1 94.06 54 GLU B O 1
ATOM 1577 N N . PRO B 1 55 ? 6.418 -10.039 5.809 1 90.31 55 PRO B N 1
ATOM 1578 C CA . PRO B 1 55 ? 6.414 -9.836 7.258 1 90.31 55 PRO B CA 1
ATOM 1579 C C . PRO B 1 55 ? 7.809 -9.945 7.871 1 90.31 55 PRO B C 1
ATOM 1581 O O . PRO B 1 55 ? 8.094 -9.305 8.883 1 90.31 55 PRO B O 1
ATOM 1584 N N . CYS B 1 56 ? 8.672 -10.656 7.332 1 90.56 56 CYS B N 1
ATOM 1585 C CA . CYS B 1 56 ? 10.008 -10.82 7.887 1 90.56 56 CYS B CA 1
ATOM 1586 C C . CYS B 1 56 ? 10.898 -9.633 7.523 1 90.56 56 CYS B C 1
ATOM 1588 O O . CYS B 1 56 ? 11.961 -9.445 8.117 1 90.56 56 CYS B O 1
ATOM 1590 N N . GLY B 1 57 ? 10.477 -8.859 6.543 1 93.69 57 GLY B N 1
ATOM 1591 C CA . GLY B 1 57 ? 11.148 -7.609 6.23 1 93.69 57 GLY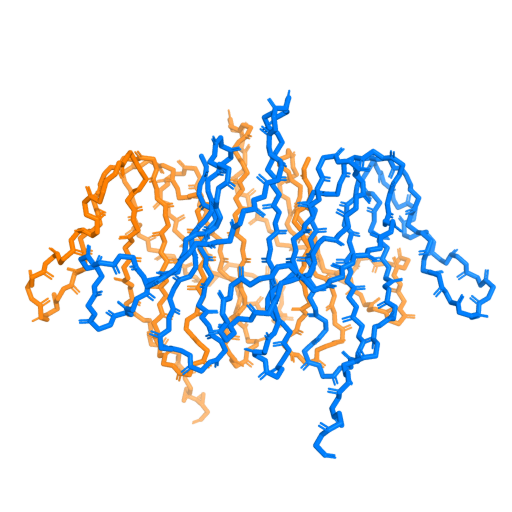 B CA 1
ATOM 1592 C C . GLY B 1 57 ? 12.367 -7.789 5.344 1 93.69 57 GLY B C 1
ATOM 1593 O O . GLY B 1 57 ? 13.18 -6.875 5.207 1 93.69 57 GLY B O 1
ATOM 1594 N N . LYS B 1 58 ? 12.523 -8.906 4.758 1 93.25 58 LYS B N 1
ATOM 1595 C CA . LYS B 1 58 ? 13.734 -9.203 4.004 1 93.25 58 LYS B CA 1
ATOM 1596 C C . LYS B 1 58 ? 13.523 -8.961 2.51 1 93.25 58 LYS B C 1
ATOM 1598 O O . LYS B 1 58 ? 14.492 -8.758 1.77 1 93.25 58 LYS B O 1
ATOM 1603 N N . HIS B 1 59 ? 12.297 -9.016 2.084 1 94.75 59 HIS B N 1
ATOM 1604 C CA . HIS B 1 59 ? 12.039 -8.906 0.654 1 94.75 59 HIS B CA 1
ATOM 1605 C C . HIS B 1 59 ? 10.93 -7.895 0.377 1 94.75 59 HIS B C 1
ATOM 1607 O O . HIS B 1 59 ? 9.969 -7.793 1.147 1 94.75 59 HIS B O 1
ATOM 1613 N N . LEU B 1 60 ? 11.062 -7.145 -0.656 1 96.06 60 LEU B N 1
ATOM 1614 C CA . LEU B 1 60 ? 10.039 -6.289 -1.24 1 96.06 60 LEU B CA 1
ATOM 1615 C C . LEU B 1 60 ? 9.547 -6.855 -2.568 1 96.06 60 LEU B C 1
ATOM 1617 O O . LEU B 1 60 ? 10.352 -7.293 -3.396 1 96.06 60 LEU B O 1
ATOM 1621 N N . ALA B 1 61 ? 8.242 -6.914 -2.73 1 94.44 61 ALA B N 1
ATOM 1622 C CA . ALA B 1 61 ? 7.648 -7.383 -3.979 1 94.44 61 ALA B CA 1
ATOM 1623 C C . ALA B 1 61 ? 6.855 -6.27 -4.66 1 94.44 61 ALA B C 1
ATOM 1625 O O . ALA B 1 61 ? 6.219 -5.453 -3.99 1 94.44 61 ALA B O 1
ATOM 1626 N N . THR B 1 62 ? 6.898 -6.195 -5.914 1 92.88 62 THR B N 1
ATOM 1627 C CA . THR B 1 62 ? 6.16 -5.207 -6.691 1 92.88 62 THR B CA 1
ATOM 1628 C C . THR B 1 62 ? 5.617 -5.824 -7.98 1 92.88 62 THR B C 1
ATOM 1630 O O . THR B 1 62 ? 6.289 -6.648 -8.609 1 92.88 62 THR B O 1
ATOM 1633 N N . GLY B 1 63 ? 4.441 -5.344 -8.266 1 88.06 63 GLY B N 1
ATOM 1634 C CA . GLY B 1 63 ? 3.895 -5.742 -9.547 1 88.06 63 GLY B CA 1
ATOM 1635 C C . GLY B 1 63 ? 4.543 -5.031 -10.719 1 88.06 63 GLY B C 1
ATOM 1636 O O . GLY B 1 63 ? 5.012 -3.896 -10.586 1 88.06 63 GLY B O 1
ATOM 1637 N N . GLY B 1 64 ? 4.52 -5.758 -11.906 1 82.19 64 GLY B N 1
ATOM 1638 C CA . GLY B 1 64 ? 5.07 -5.188 -13.125 1 82.19 64 GLY B CA 1
ATOM 1639 C C . GLY B 1 64 ? 4.051 -5.074 -14.24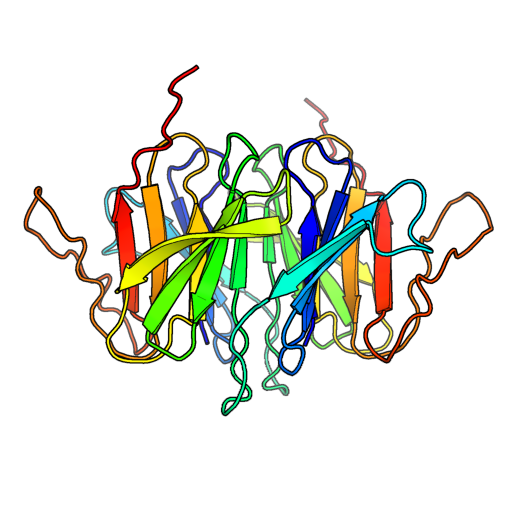2 1 82.19 64 GLY B C 1
ATOM 1640 O O . GLY B 1 64 ? 2.953 -5.625 -14.148 1 82.19 64 GLY B O 1
ATOM 1641 N N . GLN B 1 65 ? 4.414 -4.262 -15.156 1 81.38 65 GLN B N 1
ATOM 1642 C CA . GLN B 1 65 ? 3.584 -4.137 -16.359 1 81.38 65 GLN B CA 1
ATOM 1643 C C . GLN B 1 65 ? 3.643 -5.406 -17.203 1 81.38 65 GLN B C 1
ATOM 1645 O O . GLN B 1 65 ? 2.807 -5.609 -18.078 1 81.38 65 GLN B O 1
ATOM 1650 N N . ASP B 1 66 ? 4.598 -6.168 -17 1 82.31 66 ASP B N 1
ATOM 1651 C CA . ASP B 1 66 ? 4.789 -7.414 -17.75 1 82.31 66 ASP B CA 1
ATOM 1652 C C . ASP B 1 66 ? 3.943 -8.539 -17.156 1 82.31 66 ASP B C 1
ATOM 1654 O O . ASP B 1 66 ? 4.008 -9.68 -17.609 1 82.31 66 ASP B O 1
ATOM 1658 N N . GLY B 1 67 ? 3.182 -8.219 -16.109 1 85.56 67 GLY B N 1
ATOM 1659 C CA . GLY B 1 67 ? 2.361 -9.227 -15.461 1 85.56 67 GLY B CA 1
ATOM 1660 C C . GLY B 1 67 ? 3.113 -10.016 -14.414 1 85.56 67 GLY B C 1
ATOM 1661 O O . GLY B 1 67 ? 2.549 -10.914 -13.781 1 85.56 67 GLY B O 1
ATOM 1662 N N . MET B 1 68 ? 4.359 -9.617 -14.203 1 87.06 68 MET B N 1
ATOM 1663 C CA . MET B 1 68 ? 5.184 -10.312 -13.227 1 87.06 68 MET B CA 1
ATOM 1664 C C . MET B 1 68 ? 5.164 -9.586 -11.883 1 87.06 68 MET B C 1
ATOM 1666 O O . MET B 1 68 ? 5 -8.367 -11.828 1 87.06 68 MET B O 1
ATOM 1670 N N . VAL B 1 69 ? 5.273 -10.367 -10.867 1 90.75 69 VAL B N 1
ATOM 1671 C CA . VAL B 1 69 ? 5.652 -9.836 -9.562 1 90.75 69 VAL B CA 1
ATOM 1672 C C . VAL B 1 69 ? 7.156 -10.008 -9.352 1 90.75 69 VAL B C 1
ATOM 1674 O O . VAL B 1 69 ? 7.672 -11.125 -9.43 1 90.75 69 VAL B O 1
ATOM 1677 N N . HIS B 1 70 ? 7.805 -8.891 -9.156 1 92.31 70 HIS B N 1
ATOM 1678 C CA . HIS B 1 70 ? 9.242 -8.898 -8.906 1 92.31 70 HIS B CA 1
ATOM 1679 C C . HIS B 1 70 ? 9.539 -8.852 -7.41 1 92.31 70 HIS B C 1
ATOM 1681 O O . HIS B 1 70 ? 8.914 -8.078 -6.672 1 92.31 70 HIS B O 1
ATOM 1687 N N . ILE B 1 71 ? 10.508 -9.664 -7.023 1 93.19 71 ILE B N 1
ATOM 1688 C CA . ILE B 1 71 ? 10.883 -9.734 -5.617 1 93.19 71 ILE B CA 1
ATOM 1689 C C . ILE B 1 71 ? 12.344 -9.312 -5.449 1 93.19 71 ILE B C 1
ATOM 1691 O O . ILE B 1 71 ? 13.227 -9.82 -6.145 1 93.19 71 ILE B O 1
ATOM 1695 N N . TYR B 1 72 ? 12.547 -8.422 -4.543 1 95.19 72 TYR B N 1
ATOM 1696 C CA . TYR B 1 72 ? 13.875 -7.871 -4.277 1 95.19 72 TYR B CA 1
ATOM 1697 C C . TYR B 1 72 ? 14.328 -8.219 -2.865 1 95.19 72 TYR B C 1
ATOM 1699 O O . TYR B 1 72 ? 13.523 -8.25 -1.934 1 95.19 72 TYR B O 1
ATOM 1707 N N . ASP B 1 73 ? 15.648 -8.469 -2.717 1 94.62 73 ASP B N 1
ATOM 1708 C CA . ASP B 1 73 ? 16.281 -8.547 -1.402 1 94.62 73 ASP B CA 1
ATOM 1709 C C . ASP B 1 73 ? 16.547 -7.156 -0.838 1 94.62 73 ASP B C 1
ATOM 1711 O O . ASP B 1 73 ? 17.156 -6.316 -1.509 1 94.62 73 ASP B O 1
ATOM 1715 N N . LEU B 1 74 ? 16.109 -6.918 0.365 1 95.12 74 LEU B N 1
ATOM 1716 C CA . LEU B 1 74 ? 16.219 -5.574 0.928 1 95.12 74 LEU B CA 1
ATOM 1717 C C . LEU B 1 74 ? 17.562 -5.379 1.626 1 95.12 74 LEU B C 1
ATOM 1719 O O . LEU B 1 74 ? 17.875 -4.273 2.078 1 95.12 74 LEU B O 1
ATOM 1723 N N . GLN B 1 75 ? 18.312 -6.336 1.771 1 88.88 75 GLN B N 1
ATOM 1724 C CA . GLN B 1 75 ? 19.656 -6.18 2.334 1 88.88 75 GLN B CA 1
ATOM 1725 C C . GLN B 1 75 ? 20.594 -5.496 1.345 1 88.88 75 GLN B C 1
ATOM 1727 O O . GLN B 1 75 ? 21.375 -4.633 1.727 1 88.88 75 GLN B O 1
ATOM 1732 N N . GLY B 1 76 ? 20.453 -5.793 0.027 1 85.44 76 GLY B N 1
ATOM 1733 C CA . GLY B 1 76 ? 21.359 -5.234 -0.96 1 85.44 76 GLY B CA 1
ATOM 1734 C C . GLY B 1 76 ? 20.656 -4.562 -2.117 1 85.44 76 GLY B C 1
ATOM 1735 O O . GLY B 1 76 ? 21.281 -3.93 -2.963 1 85.44 76 GLY B O 1
ATOM 1736 N N . GLY B 1 77 ? 19.375 -4.715 -2.131 1 90.25 77 GLY B N 1
ATOM 1737 C CA . GLY B 1 77 ? 18.594 -4.082 -3.182 1 90.25 77 GLY B CA 1
ATOM 1738 C C . GLY B 1 77 ? 18.609 -4.855 -4.488 1 90.25 77 GLY B C 1
ATOM 1739 O O . GLY B 1 77 ? 18.406 -4.281 -5.559 1 90.25 77 GLY B O 1
ATOM 1740 N N . GLN B 1 78 ? 18.922 -6.125 -4.473 1 91.94 78 GLN B N 1
ATOM 1741 C CA . GLN B 1 78 ? 19.031 -6.91 -5.695 1 91.94 78 GLN B CA 1
ATOM 1742 C C . GLN B 1 78 ? 17.734 -7.656 -5.992 1 91.94 78 GLN B C 1
ATOM 1744 O O . GLN B 1 78 ? 17.031 -8.086 -5.074 1 91.94 78 GLN B O 1
ATOM 1749 N N . TRP B 1 79 ? 17.516 -7.816 -7.25 1 91.25 79 TRP B N 1
ATOM 1750 C CA . TRP B 1 79 ? 16.438 -8.703 -7.672 1 91.25 79 TRP B CA 1
ATOM 1751 C C . TRP B 1 79 ? 16.734 -10.148 -7.277 1 91.25 79 TRP B C 1
ATOM 1753 O O . TRP B 1 79 ? 17.859 -10.633 -7.469 1 91.25 79 TRP B O 1
ATOM 1763 N N . VAL B 1 80 ? 15.789 -10.781 -6.695 1 91.56 80 VAL B N 1
ATOM 1764 C CA . VAL B 1 80 ? 15.969 -12.156 -6.227 1 91.56 80 VAL B CA 1
ATOM 1765 C C . VAL B 1 80 ? 15.234 -13.117 -7.152 1 91.56 80 VAL B C 1
ATOM 1767 O O . VAL B 1 80 ? 15.828 -14.062 -7.676 1 91.56 80 VAL B O 1
ATOM 1770 N N . THR B 1 81 ? 13.945 -12.914 -7.289 1 90.06 81 THR B N 1
ATOM 1771 C CA . THR B 1 81 ? 13.102 -13.797 -8.086 1 90.06 81 THR B CA 1
ATOM 1772 C C . THR B 1 81 ? 11.797 -13.094 -8.469 1 90.06 81 THR B C 1
ATOM 1774 O O . THR B 1 81 ? 11.648 -11.891 -8.242 1 90.06 81 THR B O 1
ATOM 1777 N N . GLY B 1 82 ? 10.984 -13.758 -9.273 1 88.94 82 GLY B N 1
ATOM 1778 C CA . GLY B 1 82 ? 9.656 -13.297 -9.641 1 88.94 82 GLY B CA 1
ATOM 1779 C C . GLY B 1 82 ? 8.742 -14.414 -10.102 1 88.94 82 GLY B C 1
ATOM 1780 O O . GLY B 1 82 ? 9.172 -15.562 -10.227 1 88.94 82 GLY B O 1
ATOM 1781 N N . PHE B 1 83 ? 7.43 -14.055 -10.227 1 85.25 83 PHE B N 1
ATOM 1782 C CA . PHE B 1 83 ? 6.469 -15.023 -10.742 1 85.25 83 PHE B CA 1
ATOM 1783 C C . PHE B 1 83 ? 5.41 -14.328 -11.594 1 85.25 83 PHE B C 1
ATOM 1785 O O . PHE B 1 83 ? 5.121 -13.148 -11.391 1 85.25 83 PHE B O 1
ATOM 1792 N N . GLN B 1 84 ? 4.891 -15.07 -12.523 1 87.62 84 GLN B N 1
ATOM 1793 C CA . GLN B 1 84 ? 3.811 -14.539 -13.352 1 87.62 84 GLN B CA 1
ATOM 1794 C C . GLN B 1 84 ? 2.488 -14.523 -12.594 1 87.62 84 GLN B C 1
ATOM 1796 O O . GLN B 1 84 ? 1.984 -15.578 -12.195 1 87.62 84 GLN B O 1
ATOM 1801 N N . ALA B 1 85 ? 2.006 -13.367 -12.367 1 85.25 85 ALA B N 1
ATOM 1802 C CA . ALA B 1 85 ? 0.76 -13.242 -11.617 1 85.25 85 ALA B CA 1
ATOM 1803 C C . ALA B 1 85 ? -0.412 -12.922 -12.539 1 85.25 85 ALA B C 1
ATOM 1805 O O . ALA B 1 85 ? -1.569 -13.172 -12.188 1 85.25 85 ALA B O 1
ATOM 1806 N N . ALA B 1 86 ? -0.16 -12.32 -13.672 1 85.19 86 ALA B N 1
ATOM 1807 C CA . ALA B 1 86 ? -1.197 -11.898 -14.609 1 85.19 86 ALA B CA 1
ATOM 1808 C C . ALA B 1 86 ? -0.68 -11.922 -16.047 1 85.19 86 ALA B C 1
ATOM 1810 O O . ALA B 1 86 ? 0.524 -12.055 -16.281 1 85.19 86 ALA B O 1
ATOM 1811 N N . ALA B 1 87 ? -1.59 -11.93 -17 1 82.88 87 ALA B N 1
ATOM 1812 C CA . ALA B 1 87 ? -1.221 -11.922 -18.422 1 82.88 87 ALA B CA 1
ATOM 1813 C C . ALA B 1 87 ? -0.619 -10.578 -18.828 1 82.88 87 ALA B C 1
ATOM 1815 O O . ALA B 1 87 ? 0.239 -10.516 -19.703 1 82.88 87 ALA B O 1
ATOM 1816 N N . ASP B 1 88 ? -1.006 -9.516 -18.156 1 80.19 88 ASP B N 1
ATOM 1817 C CA . ASP B 1 88 ? -0.524 -8.195 -18.562 1 80.19 88 ASP B CA 1
ATOM 1818 C C . ASP B 1 88 ? -0.014 -7.414 -17.359 1 80.19 88 ASP B C 1
ATOM 1820 O O . ASP B 1 88 ? 1.088 -7.668 -16.859 1 80.19 88 ASP B O 1
ATOM 1824 N N . THR B 1 89 ? -0.859 -6.582 -16.734 1 82.62 89 THR B N 1
ATOM 1825 C CA . THR B 1 89 ? -0.373 -5.691 -15.68 1 82.62 89 THR B CA 1
ATOM 1826 C C . THR B 1 89 ? -0.863 -6.148 -14.312 1 82.62 89 THR B C 1
ATOM 1828 O O . THR B 1 89 ? -2.037 -6.488 -14.148 1 82.62 89 THR B O 1
ATOM 1831 N N . VAL B 1 90 ? 0.094 -6.227 -13.336 1 87.12 90 VAL B N 1
ATOM 1832 C CA . VAL B 1 90 ? -0.25 -6.371 -11.922 1 87.12 90 VAL B CA 1
ATOM 1833 C C . VAL B 1 90 ? -0.331 -4.992 -11.273 1 87.12 90 VAL B C 1
ATOM 1835 O O . VAL B 1 90 ? 0.682 -4.301 -11.141 1 87.12 90 VAL B O 1
ATOM 1838 N N . ASN B 1 91 ? -1.488 -4.625 -10.852 1 83.69 91 ASN B N 1
ATOM 1839 C CA . ASN B 1 91 ? -1.711 -3.268 -10.367 1 83.69 91 ASN B CA 1
ATOM 1840 C C . ASN B 1 91 ? -1.644 -3.197 -8.844 1 83.69 91 ASN B C 1
ATOM 1842 O O . ASN B 1 91 ? -1.338 -2.145 -8.281 1 83.69 91 ASN B O 1
ATOM 1846 N N . GLY B 1 92 ? -2.055 -4.215 -8.25 1 89.69 92 GLY B N 1
ATOM 1847 C CA . GLY B 1 92 ? -2.066 -4.285 -6.793 1 89.69 92 GLY B CA 1
ATOM 1848 C C . GLY B 1 92 ? -1.318 -5.488 -6.25 1 89.69 92 GLY B C 1
ATOM 1849 O O . GLY B 1 92 ? -1.272 -6.539 -6.895 1 89.69 92 GLY B O 1
ATOM 1850 N N . PHE B 1 93 ? -0.791 -5.324 -5.109 1 91.5 93 PHE B N 1
ATOM 1851 C CA . PHE B 1 93 ? -0.038 -6.383 -4.441 1 91.5 93 PHE B CA 1
ATOM 1852 C C . PHE B 1 93 ? -0.005 -6.156 -2.936 1 91.5 93 PHE B C 1
ATOM 1854 O O . PHE B 1 93 ? 0.169 -5.027 -2.475 1 91.5 93 PHE B O 1
ATOM 1861 N N . SER B 1 94 ? -0.173 -7.227 -2.213 1 95.56 94 SER B N 1
ATOM 1862 C CA . SER B 1 94 ? -0.028 -7.168 -0.762 1 95.56 94 SER B CA 1
ATOM 1863 C C . SER B 1 94 ? 0.321 -8.539 -0.183 1 95.56 94 SER B C 1
ATOM 1865 O O . SER B 1 94 ? -0.245 -9.555 -0.593 1 95.56 94 SER B O 1
ATOM 1867 N N . PHE B 1 95 ? 1.218 -8.562 0.826 1 94.81 95 PHE B N 1
ATOM 1868 C CA . PHE B 1 95 ? 1.534 -9.789 1.554 1 94.81 95 PHE B CA 1
ATOM 1869 C C . PHE B 1 95 ? 0.558 -10 2.703 1 94.81 95 PHE B C 1
ATOM 1871 O O . PHE B 1 95 ? 0.134 -9.047 3.352 1 94.81 95 PHE B O 1
ATOM 1878 N N . HIS B 1 96 ? 0.276 -11.305 2.932 1 93.56 96 HIS B N 1
ATOM 1879 C CA . HIS B 1 96 ? -0.412 -11.633 4.172 1 93.56 96 HIS B CA 1
ATOM 1880 C C . HIS B 1 96 ? 0.48 -11.383 5.383 1 93.56 96 HIS B C 1
ATOM 1882 O O . HIS B 1 96 ? 1.687 -11.633 5.336 1 93.56 96 HIS B O 1
ATOM 1888 N N . PRO B 1 97 ? -0.103 -10.875 6.422 1 93.19 97 PRO B N 1
ATOM 1889 C CA . PRO B 1 97 ? 0.734 -10.461 7.551 1 93.19 97 PRO B CA 1
ATOM 1890 C C . PRO B 1 97 ? 1.37 -11.648 8.281 1 93.19 97 PRO B C 1
ATOM 1892 O O . PRO B 1 97 ? 2.4 -11.484 8.938 1 93.19 97 PRO B O 1
ATOM 1895 N N . TYR B 1 98 ? 0.807 -12.859 8.234 1 91.06 98 TYR B N 1
ATOM 1896 C CA . TYR B 1 98 ? 1.307 -13.953 9.047 1 91.06 98 TYR B CA 1
ATOM 1897 C C . TYR B 1 98 ? 1.591 -15.188 8.195 1 91.06 98 TYR B C 1
ATOM 1899 O O . TYR B 1 98 ? 2.43 -16.016 8.555 1 91.06 98 TYR B O 1
ATOM 1907 N N . LEU B 1 99 ? 0.837 -15.352 7.184 1 87.25 99 LEU B N 1
ATOM 1908 C CA . LEU B 1 99 ? 0.95 -16.531 6.34 1 87.25 99 LEU B CA 1
ATOM 1909 C C . LEU B 1 99 ? 1.796 -16.234 5.105 1 87.25 99 LEU B C 1
ATOM 1911 O O . LEU B 1 99 ? 1.922 -15.086 4.691 1 87.25 99 LEU B O 1
ATOM 1915 N N . PRO B 1 100 ? 2.457 -17.219 4.602 1 86.94 100 PRO B N 1
ATOM 1916 C CA . PRO B 1 100 ? 3.223 -17.031 3.369 1 86.94 100 PRO B CA 1
ATOM 1917 C C . PRO B 1 100 ? 2.332 -16.891 2.137 1 86.94 100 PRO B C 1
ATOM 1919 O O . PRO B 1 100 ? 2.461 -17.672 1.189 1 86.94 100 PRO B O 1
ATOM 1922 N N . LEU B 1 101 ? 1.393 -15.938 2.189 1 88.56 101 LEU B N 1
ATOM 1923 C CA . LEU B 1 101 ? 0.418 -15.641 1.146 1 88.56 101 LEU B CA 1
ATOM 1924 C C . LEU B 1 101 ? 0.542 -14.195 0.682 1 88.56 101 LEU B C 1
ATOM 1926 O O . LEU B 1 101 ? 0.974 -13.328 1.445 1 88.56 101 LEU B O 1
ATOM 1930 N N . ALA B 1 102 ? 0.225 -14.023 -0.59 1 92 102 ALA B N 1
ATOM 1931 C CA . ALA B 1 102 ? 0.104 -12.688 -1.162 1 92 102 ALA B CA 1
ATOM 1932 C C . ALA B 1 102 ? -1.123 -12.586 -2.062 1 92 102 ALA B C 1
ATOM 1934 O O . ALA B 1 102 ? -1.635 -13.602 -2.543 1 92 102 ALA B O 1
ATOM 1935 N N . THR B 1 103 ? -1.615 -11.359 -2.176 1 91.44 103 THR B N 1
ATOM 1936 C CA . THR B 1 103 ? -2.707 -11.102 -3.109 1 91.44 103 THR B CA 1
ATOM 1937 C C . THR B 1 103 ? -2.268 -10.125 -4.195 1 91.44 103 THR B C 1
ATOM 1939 O O . THR B 1 103 ? -1.46 -9.227 -3.943 1 91.44 103 THR B O 1
ATOM 1942 N N . THR B 1 104 ? -2.74 -10.336 -5.402 1 90.81 104 THR B N 1
ATOM 1943 C CA . THR B 1 104 ? -2.49 -9.445 -6.531 1 90.81 104 THR B CA 1
ATOM 1944 C C . THR B 1 104 ? -3.803 -9.016 -7.184 1 90.81 104 THR B C 1
ATOM 1946 O O . THR B 1 104 ? -4.809 -9.719 -7.082 1 90.81 104 THR B O 1
ATOM 1949 N N . SER B 1 105 ? -3.773 -7.797 -7.664 1 89 105 SER B N 1
ATOM 1950 C CA . SER B 1 105 ? -4.863 -7.34 -8.523 1 89 105 SER B CA 1
ATOM 1951 C C . SER B 1 105 ? -4.359 -7.004 -9.922 1 89 105 SER B C 1
ATOM 1953 O O . SER B 1 105 ? -3.246 -6.496 -10.086 1 89 105 SER B O 1
ATOM 1955 N N . SER B 1 106 ? -5.133 -7.434 -10.922 1 82.75 106 SER B N 1
ATOM 1956 C CA . SER B 1 106 ? -4.812 -7.164 -12.32 1 82.75 106 SER B CA 1
ATOM 1957 C C . SER B 1 106 ? -6.047 -6.711 -13.094 1 82.75 106 SER B C 1
ATOM 1959 O O . SER B 1 106 ? -7.168 -6.793 -12.586 1 82.75 106 SER B O 1
ATOM 1961 N N . GLY B 1 107 ? -5.848 -5.863 -14.125 1 70.56 107 GLY B N 1
ATOM 1962 C CA . GLY B 1 107 ? -6.957 -5.445 -14.969 1 70.56 107 GLY B CA 1
ATOM 1963 C C . GLY B 1 107 ? -7.707 -6.605 -15.594 1 70.56 107 GLY B C 1
ATOM 1964 O O . GLY B 1 107 ? -8.875 -6.473 -15.969 1 70.56 107 GLY B O 1
ATOM 1965 N N . HIS B 1 108 ? -6.961 -7.621 -16.094 1 54.34 108 HIS B N 1
ATOM 1966 C CA . HIS B 1 108 ? -7.723 -8.711 -16.688 1 54.34 108 HIS B CA 1
ATOM 1967 C C . HIS B 1 108 ? -8.266 -9.656 -15.625 1 54.34 108 HIS B C 1
ATOM 1969 O O . HIS B 1 108 ? -7.664 -9.805 -14.555 1 54.34 108 HIS B O 1
ATOM 1975 N N . ARG B 1 109 ? -9.43 -10.109 -15.578 1 42.75 109 ARG B N 1
ATOM 1976 C CA . ARG B 1 109 ? -10.352 -10.82 -14.695 1 42.75 109 ARG B CA 1
ATOM 1977 C C . ARG B 1 109 ? -9.688 -12.062 -14.102 1 42.75 109 ARG B C 1
ATOM 1979 O O . ARG B 1 109 ? -10.102 -12.539 -13.047 1 42.75 109 ARG B O 1
ATOM 1986 N N . ARG B 1 110 ? -8.531 -12.594 -13.922 1 39.91 110 ARG B N 1
ATOM 1987 C CA . ARG B 1 110 ? -8.641 -13.984 -13.492 1 39.91 110 ARG B CA 1
ATOM 1988 C C . ARG B 1 110 ? -8.469 -14.109 -11.984 1 39.91 110 ARG B C 1
ATOM 1990 O O . ARG B 1 110 ? -7.473 -13.633 -11.43 1 39.91 110 ARG B O 1
ATOM 1997 N N . PHE B 1 111 ? -9.414 -13.734 -11.086 1 36.38 111 PHE B N 1
ATOM 1998 C CA . PHE B 1 111 ? -9.148 -14.047 -9.688 1 36.38 111 PHE B CA 1
ATOM 1999 C C . PHE B 1 111 ? -8.867 -15.531 -9.508 1 36.38 111 PHE B C 1
ATOM 2001 O O . PHE B 1 111 ? -9.773 -16.359 -9.625 1 36.38 111 PHE B O 1
ATOM 2008 N N . GLY B 1 112 ? -7.945 -16.172 -10.172 1 35.69 112 GLY B N 1
ATOM 2009 C CA . GLY B 1 112 ? -7.926 -17.609 -9.945 1 35.69 112 GLY B CA 1
ATOM 2010 C C . GLY B 1 112 ? -7.23 -18 -8.648 1 35.69 112 GLY B C 1
ATOM 2011 O O . GLY B 1 112 ? -6.113 -17.562 -8.383 1 35.69 112 GLY B O 1
ATOM 2012 N N . MET B 1 113 ? -7.895 -17.922 -7.426 1 39 113 MET B N 1
ATOM 2013 C CA . MET B 1 113 ? -7.277 -18.641 -6.312 1 39 113 MET B CA 1
ATOM 2014 C C . MET B 1 113 ? -6.664 -19.953 -6.785 1 39 113 MET B C 1
ATOM 2016 O O . MET B 1 113 ? -7.344 -20.766 -7.414 1 39 113 MET B O 1
ATOM 2020 N N . GLN B 1 114 ? -5.418 -19.875 -7.207 1 37.78 114 GLN B N 1
ATOM 2021 C CA . GLN B 1 114 ? -4.898 -21.203 -7.535 1 37.78 114 GLN B CA 1
ATOM 2022 C C . GLN B 1 114 ? -4.941 -22.125 -6.32 1 37.78 114 GLN B C 1
ATOM 2024 O O . GLN B 1 114 ? -4.281 -21.859 -5.312 1 37.78 114 GLN B O 1
ATOM 2029 N N . ASP B 1 115 ? -6.062 -22.734 -5.914 1 34.16 115 ASP B N 1
ATOM 2030 C CA . ASP B 1 115 ? -6.047 -23.938 -5.094 1 34.16 115 ASP B CA 1
ATOM 2031 C C . ASP B 1 115 ? -4.836 -24.812 -5.426 1 34.16 115 ASP B C 1
ATOM 2033 O O . ASP B 1 115 ? -4.453 -24.938 -6.59 1 34.16 115 ASP B O 1
ATOM 2037 N N . GLU B 1 116 ? -3.914 -25.406 -4.91 1 36.72 116 GLU B N 1
ATOM 2038 C CA . GLU B 1 116 ? -4.301 -26.797 -4.695 1 36.72 116 GLU B CA 1
ATOM 2039 C C . GLU B 1 116 ? -5.734 -26.906 -4.18 1 36.72 116 GLU B C 1
ATOM 2041 O O . GLU B 1 116 ? -6.258 -28 -4.004 1 36.72 116 GLU B O 1
ATOM 2046 N N . PHE B 1 117 ? -6.324 -26.078 -3.223 1 34.75 117 PHE B N 1
ATOM 2047 C CA . PHE B 1 117 ? -7.781 -26.062 -3.164 1 34.75 117 PHE B CA 1
ATOM 2048 C C . PHE B 1 117 ? -8.359 -25.359 -4.395 1 34.75 117 PHE B C 1
ATOM 2050 O O . PHE B 1 117 ? -8.023 -24.219 -4.68 1 34.75 117 PHE B O 1
ATOM 2057 N N . GLU B 1 118 ? -8.758 -26 -5.555 1 34.59 118 GLU B N 1
ATOM 2058 C CA . GLU B 1 118 ? -9.227 -25.812 -6.922 1 34.59 118 GLU B CA 1
ATOM 2059 C C . GLU B 1 118 ? -10.109 -24.578 -7.039 1 34.59 118 GLU B C 1
ATOM 2061 O O . GLU B 1 118 ? -10.477 -24.172 -8.141 1 34.59 118 GLU B O 1
ATOM 2066 N N . GLU B 1 119 ? -11.055 -24.312 -6.059 1 34.91 119 GLU B N 1
ATOM 2067 C CA . GLU B 1 119 ? -12.133 -23.422 -6.438 1 34.91 119 GLU B CA 1
ATOM 2068 C C . GLU B 1 119 ? -11.641 -21.984 -6.555 1 34.91 119 GLU B C 1
ATOM 2070 O O . GLU B 1 119 ? -11.102 -21.422 -5.598 1 34.91 119 GLU B O 1
ATOM 2075 N N . GLU B 1 120 ? -11.094 -21.688 -7.648 1 40.44 120 GLU B N 1
ATOM 2076 C CA . GLU B 1 120 ? -10.867 -20.312 -8.086 1 40.44 120 GLU B CA 1
ATOM 2077 C C . GLU B 1 120 ? -11.977 -19.391 -7.609 1 40.44 120 GLU B C 1
ATOM 2079 O O . GLU B 1 120 ? -13.109 -19.469 -8.094 1 40.44 120 GLU B O 1
ATOM 2084 N N . SER B 1 121 ? -12.164 -19.281 -6.281 1 37.28 121 SER B N 1
ATOM 2085 C CA . SER B 1 121 ? -13.227 -18.328 -6 1 37.28 121 SER B CA 1
ATOM 2086 C C . SER B 1 121 ? -12.867 -16.938 -6.508 1 37.28 121 SER B C 1
ATOM 2088 O O . SER B 1 121 ? -11.867 -16.359 -6.074 1 37.28 121 SER B O 1
ATOM 2090 N N . SER B 1 122 ? -12.914 -16.719 -7.82 1 44.78 122 SER B N 1
ATOM 2091 C CA . SER B 1 122 ? -12.867 -15.383 -8.422 1 44.78 122 SER B CA 1
ATOM 2092 C C . SER B 1 122 ? -13.859 -14.438 -7.75 1 44.78 122 SER B C 1
ATOM 2094 O O . SER B 1 122 ? -15.023 -14.797 -7.543 1 44.78 122 SER B O 1
ATOM 2096 N N . LEU B 1 123 ? -13.383 -13.758 -6.762 1 42.88 123 LEU B N 1
ATOM 2097 C CA . LEU B 1 123 ? -14.305 -12.695 -6.375 1 42.88 123 LEU B CA 1
ATOM 2098 C C . LEU B 1 123 ? -14.797 -11.93 -7.602 1 42.88 123 LEU B C 1
ATOM 2100 O O . LEU B 1 123 ? -14.023 -11.211 -8.242 1 42.88 123 LEU B O 1
ATOM 2104 N N . ALA B 1 124 ? -15.57 -12.688 -8.422 1 40.44 124 ALA B N 1
ATOM 2105 C CA . ALA B 1 124 ? -16.047 -12.195 -9.711 1 40.44 124 ALA B CA 1
ATOM 2106 C C . ALA B 1 124 ? -16.828 -10.898 -9.555 1 40.44 124 ALA B C 1
ATOM 2108 O O . ALA B 1 124 ? -17.656 -10.562 -10.398 1 40.44 124 ALA B O 1
ATOM 2109 N N . GLY B 1 125 ? -16.797 -10.094 -8.414 1 37.38 125 GLY B N 1
ATOM 2110 C CA . GLY B 1 125 ? -17.641 -8.992 -8.859 1 37.38 125 GLY B CA 1
ATOM 2111 C C . GLY B 1 125 ? -17.156 -8.359 -10.148 1 37.38 125 GLY B C 1
ATOM 2112 O O . GLY B 1 125 ? -16.25 -8.891 -10.812 1 37.38 125 GLY B O 1
ATOM 2113 N N . ASP B 1 126 ? -17.234 -6.961 -10.328 1 45.12 126 ASP B N 1
ATOM 2114 C CA . ASP B 1 126 ? -16.859 -6.188 -11.508 1 45.12 126 ASP B CA 1
ATOM 2115 C C . ASP B 1 126 ? -15.391 -6.41 -11.875 1 45.12 126 ASP B C 1
ATOM 2117 O O . ASP B 1 126 ? -14.641 -7.027 -11.117 1 45.12 126 ASP B O 1
ATOM 2121 N N . GLU B 1 127 ? -14.836 -5.664 -12.836 1 49.78 127 GLU B N 1
ATOM 2122 C CA . GLU B 1 127 ? -13.664 -5.586 -13.703 1 49.78 127 GLU B CA 1
ATOM 2123 C C . GLU B 1 127 ? -12.375 -5.816 -12.914 1 49.78 127 GLU B C 1
ATOM 2125 O O . GLU B 1 127 ? -11.312 -6.051 -13.5 1 49.78 127 GLU B O 1
ATOM 2130 N N . ASN B 1 128 ? -12.258 -5.656 -11.672 1 56.66 128 ASN B N 1
ATOM 2131 C CA . ASN B 1 128 ? -10.969 -5.848 -11.016 1 56.66 128 ASN B CA 1
ATOM 2132 C C . ASN B 1 128 ? -10.906 -7.184 -10.281 1 56.66 128 ASN B C 1
ATOM 2134 O O . ASN B 1 128 ? -11.867 -7.578 -9.617 1 56.66 128 ASN B O 1
ATOM 2138 N N . CYS B 1 129 ? -9.938 -8.133 -10.883 1 70.94 129 CYS B N 1
ATOM 2139 C CA . CYS B 1 129 ? -9.758 -9.469 -10.336 1 70.94 129 CYS B CA 1
ATOM 2140 C C . CYS B 1 129 ? -8.586 -9.516 -9.359 1 70.94 129 CYS B C 1
ATOM 2142 O O . CYS B 1 129 ? -7.543 -8.906 -9.609 1 70.94 129 CYS B O 1
ATOM 2144 N N . CYS B 1 130 ? -8.93 -9.961 -8.094 1 82.25 130 CYS B N 1
ATOM 2145 C CA . CYS B 1 130 ? -7.859 -10.211 -7.137 1 82.25 130 CYS B CA 1
ATOM 2146 C C . CYS B 1 130 ? -7.531 -11.703 -7.07 1 82.25 130 CYS B C 1
ATOM 2148 O O . CYS B 1 130 ? -8.422 -12.539 -7.164 1 82.25 130 CYS B O 1
ATOM 2150 N N . SER B 1 131 ? -6.199 -12.055 -7.055 1 84.31 131 SER B N 1
ATOM 2151 C CA . SER B 1 131 ? -5.699 -13.414 -6.922 1 84.31 131 SER B CA 1
ATOM 2152 C C . SER B 1 131 ? -4.852 -13.57 -5.664 1 84.31 131 SER B C 1
ATOM 2154 O O . SER B 1 131 ? -4.242 -12.609 -5.195 1 84.31 131 SER B O 1
ATOM 2156 N N . VAL B 1 132 ? -4.906 -14.758 -5.059 1 84.88 132 VAL B N 1
ATOM 2157 C CA . VAL B 1 132 ? -4.062 -15.07 -3.908 1 84.88 132 VAL B CA 1
ATOM 2158 C C . VAL B 1 132 ? -2.984 -16.062 -4.312 1 84.88 132 VAL B C 1
ATOM 2160 O O . VAL B 1 132 ? -3.26 -17.031 -5.043 1 84.88 132 VAL B O 1
ATOM 2163 N N . TRP B 1 133 ? -1.791 -15.789 -3.811 1 83.25 133 TRP B N 1
ATOM 2164 C CA . TRP B 1 133 ? -0.62 -16.594 -4.145 1 83.25 133 TRP B CA 1
ATOM 2165 C C . TRP B 1 133 ? 0.078 -17.094 -2.885 1 83.25 133 TRP B C 1
ATOM 2167 O O . TRP B 1 133 ? 0.122 -16.391 -1.873 1 83.25 133 TRP B O 1
ATOM 2177 N N . LYS B 1 134 ? 0.6 -18.312 -2.979 1 83.19 134 LYS B N 1
ATOM 2178 C CA . LYS B 1 134 ? 1.446 -18.828 -1.905 1 83.19 134 LYS B CA 1
ATOM 2179 C C . LYS B 1 134 ? 2.924 -18.609 -2.215 1 83.19 134 LYS B C 1
ATOM 2181 O O . LYS B 1 134 ? 3.361 -18.812 -3.352 1 83.19 134 LYS B O 1
ATOM 2186 N N . PHE B 1 135 ? 3.689 -18.047 -1.147 1 74.75 135 PHE B N 1
ATOM 2187 C CA . PHE B 1 135 ? 5.125 -17.859 -1.323 1 74.75 135 PHE B CA 1
ATOM 2188 C C . PHE B 1 135 ? 5.895 -18.484 -0.165 1 74.75 135 PHE B C 1
ATOM 2190 O O . PHE B 1 135 ? 5.352 -18.656 0.925 1 74.75 135 PHE B O 1
ATOM 2197 N N . SER B 1 136 ? 6.914 -19.281 -0.373 1 62.59 136 SER B N 1
ATOM 2198 C CA . SER B 1 136 ? 7.754 -19.812 0.689 1 62.59 136 SER B CA 1
ATOM 2199 C C . SER B 1 136 ? 8.773 -18.781 1.172 1 62.59 136 SER B C 1
ATOM 2201 O O . SER B 1 136 ? 9.469 -18.172 0.365 1 62.59 136 SER B O 1
ATOM 2203 N N . CYS B 1 137 ? 8.406 -18.047 2.301 1 56.5 137 CYS B N 1
ATOM 2204 C CA . CYS B 1 137 ? 9.484 -17.25 2.881 1 56.5 137 CYS B CA 1
ATOM 2205 C C . CYS B 1 137 ? 10.648 -18.141 3.303 1 56.5 137 CYS B C 1
ATOM 2207 O O . CYS B 1 137 ? 10.453 -19.125 4.008 1 56.5 137 CYS B O 1
ATOM 2209 N N . SER B 1 138 ? 11.578 -18.359 2.529 1 49.47 138 SER B N 1
ATOM 2210 C CA . SER B 1 138 ? 12.711 -19.141 3.031 1 49.47 138 SER B CA 1
ATOM 2211 C C . SER B 1 138 ? 13.086 -18.719 4.445 1 49.47 138 SER B C 1
ATOM 2213 O O . SER B 1 138 ? 13.602 -17.609 4.652 1 49.47 138 SER B O 1
ATOM 2215 N N . GLN B 1 139 ? 12.297 -18.797 5.418 1 44.25 139 GLN B N 1
ATOM 2216 C CA . GLN B 1 139 ? 12.82 -18.719 6.781 1 44.25 139 GLN B CA 1
ATOM 2217 C C . GLN B 1 139 ? 14.078 -19.562 6.938 1 44.25 139 GLN B C 1
ATOM 2219 O O . GLN B 1 139 ? 14.023 -20.672 7.457 1 44.25 139 GLN B O 1
ATOM 2224 N N . GLU B 1 140 ? 14.688 -20 5.941 1 39.28 140 GLU B N 1
ATOM 2225 C CA . GLU B 1 140 ? 15.852 -20.797 6.316 1 39.28 140 GLU B CA 1
ATOM 2226 C C . GLU B 1 140 ? 16.781 -20.016 7.227 1 39.28 140 GLU B C 1
ATOM 2228 O O . GLU B 1 140 ? 17.406 -19.047 6.797 1 39.28 140 GLU B O 1
ATOM 2233 N N . SER B 1 141 ? 16.391 -19.359 8.352 1 34.12 141 SER B N 1
ATOM 2234 C CA . SER B 1 141 ? 17.531 -19.391 9.258 1 34.12 141 SER B CA 1
ATOM 2235 C C . SER B 1 141 ? 17.875 -20.812 9.664 1 34.12 141 SER B C 1
ATOM 2237 O O . SER B 1 141 ? 16.984 -21.656 9.812 1 34.12 141 SER B O 1
#

pLDDT: mean 78.0, std 19.26, range [33.53, 96.81]

Organism: Aegilops tauschii subsp. strangulata (NCBI:txid200361)

Radius of gyration: 17.59 Å; Cα contacts (8 Å, |Δi|>4): 787; chains: 2; bounding box: 41×50×48 Å

Sequence (282 aa):
YTEVLFSKDGNYLYTGGRKDPYILCWDIRNTVDIVYKLYRSCDTTNQRVQFDIEPCGKHLATGGQDGMVHIYDLQGGQWVTGFQAAADTVNGFSFHPYLPLATTSSGHRRFGMQDEFEEESSLAGDENCCSVWKFSCSQESYTEVLFSKDGNYLYTGGRKDPYILCWDIRNTVDIVYKLYRSCDTTNQRVQFDIEPCGKHLATGGQDGMVHIYDLQGGQWVTGFQAAADTVNGFSFHPYLPLATTSSGHRRFGMQDEFEEESSLAGDENCCSVWKFSCSQES

Secondary structure (DSSP, 8-state):
-EEEEE-TTSSEEEEEETT-SEEEEEETTEEEEEEEEEE---SS------EEE-TTSSEEEEE-TTSEEEEEETTTTEEEEEEE--SS-EEEEEE-SSSSEEEEEESSS------SSS------SSS-EEEEEE-------/-EEEEE-TTSSEEEEEETT-SEEEEEETTEEEEEEEEEE---SS------EEE-TTSSEEEEE-TTSEEEEEETTTTEEEEEEE--SS-EEEEEE-SSSSEEEEEESS-------SS-------SSS-EEEEEE-------

Foldseek 3Di:
DKDWDAFLVRQWIWIDDLQDQWTWIAGPVHRPDTPDIAGHPNPPDSAAKDKDAAQVRQWIWIKHQCQKIWIAGPVHNHTDDIDRRDNGTWRDKDADNPAQKMKTKDQQQQQQQPPVDPDRPFPPDDRITMHMDGDDPCPVD/DKDWDAFLVRQWIWIDALQDQWTWIAGPVHRPDTPDIAGHPNPPDSAAKDKDAAQVRQWIWIKHQCQKIWIAGPVHNHTDDIDRRDNGTWRDKDADNPAQKMKTKDQQQQQQQPDCDRPSPFPPDDRITMHMDGDDPCPVD

InterPro domains:
  IPR001680 WD40 repeat [PF00400] (4-27)
  IPR001680 WD40 repeat [PF00400] (52-73)
  IPR015943 WD40/YVTN repeat-like-containing domain superfamily [G3DSA:2.130.10.10] (1-141)
  IPR036322 WD40-repeat-containing domain superfamily [SSF50978] (4-134)
  IPR051150 SWT21/TCAB1 mRNA Splicing and Telomere Maintenance [PTHR13211] (2-135)